Protein AF-A0A371QRY1-F1 (afdb_monomer)

Nearest PDB structures (foldseek):
  1d5r-assembly1_A  TM=4.786E-01  e=3.387E-01  Homo sapiens
  2q3x-assembly1_A  TM=4.121E-01  e=1.223E+00  Rattus norvegicus
  7lsa-assembly1_A  TM=3.486E-01  e=7.556E-01  Ruminococcus bromii
  8pb1-assembly1_D  TM=5.939E-01  e=7.541E+00  Mus musculus

Sequence (176 aa):
MKKRTVNNQSQSIWKQLAAGFLVLGLLSGITVLLSSADMPLPERESELIISFKLEGAPIYAKEQDEGGRLDHMQRRGEQQVESRSDVVVRVSDTGTVLFEDRYRPSGIFRRGYSNGIINIPLDPGSHTLEVQFGNHIDGEVEWNHSQKRQVEIEKGDRIVLKFNDQQGYRWYGNEE

Radius of gyration: 35.82 Å; Cα contacts (8 Å, |Δi|>4): 304; chains: 1; bounding box: 88×92×84 Å

Foldseek 3Di:
DDDDDDDPPPPPPVVVVVVVVVVVVVVVVVVVVVVPPPDPDPFAFEKEKEKEKEQAAFDFDDPDPPVPDDPVRPPPDDGDRQAHFWKWKWKDWPPHTQDIDTFQADDDSHRHIGIDIDIGGDHAAKTWMKIWIFGCDPNDTDTPDIDIDIDGIDGNWYKYWYAYPVPGTDIDTPDD

Structure (mmCIF, N/CA/C/O backbone):
data_AF-A0A371QRY1-F1
#
_entry.id   AF-A0A371QRY1-F1
#
loop_
_atom_site.group_PDB
_atom_site.id
_atom_site.type_symbol
_atom_site.label_atom_id
_atom_site.label_alt_id
_atom_site.label_comp_id
_atom_site.label_asym_id
_atom_site.label_entity_id
_atom_site.label_seq_id
_atom_site.pdbx_PDB_ins_code
_atom_site.Cartn_x
_atom_site.Cartn_y
_atom_site.Cartn_z
_atom_site.occupancy
_atom_site.B_iso_or_equiv
_atom_site.auth_seq_id
_atom_site.auth_comp_id
_atom_site.auth_asym_id
_atom_site.auth_atom_id
_atom_site.pdbx_PDB_model_num
ATOM 1 N N . MET A 1 1 ? -66.400 -79.299 39.619 1.00 44.31 1 MET A N 1
ATOM 2 C CA . MET A 1 1 ? -65.984 -77.905 39.911 1.00 44.31 1 MET A CA 1
ATOM 3 C C . MET A 1 1 ? -64.863 -77.510 38.955 1.00 44.31 1 MET A C 1
ATOM 5 O O . MET A 1 1 ? -63.782 -78.072 39.044 1.00 44.31 1 MET A O 1
ATOM 9 N N . LYS A 1 2 ? -65.128 -76.614 37.995 1.00 44.38 2 LYS A N 1
ATOM 10 C CA . LYS A 1 2 ? -64.146 -76.117 37.010 1.00 44.38 2 LYS A CA 1
ATOM 11 C C . LYS A 1 2 ? -63.672 -74.732 37.462 1.00 44.38 2 LYS A C 1
ATOM 13 O O . LYS A 1 2 ? -64.467 -73.796 37.458 1.00 44.38 2 LYS A O 1
ATOM 18 N N . LYS A 1 3 ? -62.408 -74.604 37.879 1.00 53.03 3 LYS A N 1
ATOM 19 C CA . LYS A 1 3 ? -61.788 -73.304 38.181 1.00 53.03 3 LYS A CA 1
ATOM 20 C C . LYS A 1 3 ? -61.457 -72.604 36.859 1.00 53.03 3 LYS A C 1
ATOM 22 O O . LYS A 1 3 ? -60.736 -73.161 36.037 1.00 53.03 3 LYS A O 1
ATOM 27 N N . ARG A 1 4 ? -62.023 -71.412 36.645 1.00 51.00 4 ARG A N 1
ATOM 28 C CA . ARG A 1 4 ? -61.663 -70.511 35.542 1.00 51.00 4 ARG A CA 1
ATOM 29 C C . ARG A 1 4 ? -60.440 -69.699 35.956 1.00 51.00 4 ARG A C 1
ATOM 31 O O . ARG A 1 4 ? -60.495 -68.968 36.939 1.00 51.00 4 ARG A O 1
ATOM 38 N N . THR A 1 5 ? -59.364 -69.828 35.194 1.00 56.00 5 THR A N 1
ATOM 39 C CA . THR A 1 5 ? -58.162 -69.000 35.304 1.00 56.00 5 THR A CA 1
ATOM 40 C C . THR A 1 5 ? -58.396 -67.724 34.500 1.00 56.00 5 THR A C 1
ATOM 42 O O . THR A 1 5 ? -58.605 -67.788 33.289 1.00 56.00 5 THR A O 1
ATOM 45 N N . VAL A 1 6 ? -58.424 -66.570 35.168 1.00 55.41 6 VAL A N 1
ATOM 46 C CA . VAL A 1 6 ? -58.526 -65.259 34.513 1.00 55.41 6 VAL A CA 1
ATOM 47 C C . VAL A 1 6 ? -57.119 -64.828 34.112 1.00 55.41 6 VAL A C 1
ATOM 49 O O . VAL A 1 6 ? -56.227 -64.725 34.951 1.00 55.41 6 VAL A O 1
ATOM 52 N N . ASN A 1 7 ? -56.924 -64.645 32.809 1.00 51.75 7 ASN A N 1
ATOM 53 C CA . ASN A 1 7 ? -55.645 -64.328 32.192 1.00 51.75 7 ASN A CA 1
ATOM 54 C C . ASN A 1 7 ? -55.323 -62.835 32.395 1.00 51.75 7 ASN A C 1
ATOM 56 O O . ASN A 1 7 ? -56.063 -61.965 31.938 1.00 51.75 7 ASN A O 1
ATOM 60 N N . ASN A 1 8 ? -54.238 -62.541 33.111 1.00 56.97 8 ASN A N 1
ATOM 61 C CA . ASN A 1 8 ? -53.862 -61.201 33.572 1.00 56.97 8 ASN A CA 1
ATOM 62 C C . ASN A 1 8 ? -52.877 -60.529 32.594 1.00 56.97 8 ASN A C 1
ATOM 64 O O . ASN A 1 8 ? -51.748 -60.203 32.950 1.00 56.97 8 ASN A O 1
ATOM 68 N N . GLN A 1 9 ? -53.285 -60.382 31.329 1.00 52.22 9 GLN A N 1
ATOM 69 C CA . GLN A 1 9 ? -52.412 -59.927 30.233 1.00 52.22 9 GLN A CA 1
ATOM 70 C C . GLN A 1 9 ? -52.537 -58.420 29.903 1.00 52.22 9 GLN A C 1
ATOM 72 O O . GLN A 1 9 ? -51.900 -57.932 28.977 1.00 52.22 9 GLN A O 1
ATOM 77 N N . SER A 1 10 ? -53.328 -57.656 30.666 1.00 51.72 10 SER A N 1
ATOM 78 C CA . SER A 1 10 ? -53.661 -56.249 30.357 1.00 51.72 10 SER A CA 1
ATOM 79 C C . SER A 1 10 ? -52.750 -55.199 31.021 1.00 51.72 10 SER A C 1
ATOM 81 O O . SER A 1 10 ? -52.911 -54.004 30.777 1.00 51.72 10 SER A O 1
ATOM 83 N N . GLN A 1 11 ? -51.812 -55.605 31.881 1.00 52.72 11 GLN A N 1
ATOM 84 C CA . GLN A 1 11 ? -51.045 -54.681 32.737 1.00 52.72 11 GLN A CA 1
ATOM 85 C C . GLN A 1 11 ? -49.692 -54.234 32.143 1.00 52.72 11 GLN A C 1
ATOM 87 O O . GLN A 1 11 ? -49.084 -53.303 32.670 1.00 52.72 11 GLN A O 1
ATOM 92 N N . SER A 1 12 ? -49.196 -54.848 31.057 1.00 52.22 12 SER A N 1
ATOM 93 C CA . SER A 1 12 ? -47.849 -54.538 30.535 1.00 52.22 12 SER A CA 1
ATOM 94 C C . SER A 1 12 ? -47.802 -53.411 29.497 1.00 52.22 12 SER A C 1
ATOM 96 O O . SER A 1 12 ? -46.747 -52.811 29.316 1.00 52.22 12 SER A O 1
ATOM 98 N N . ILE A 1 13 ? -48.922 -53.081 28.843 1.00 51.12 13 ILE A N 1
ATOM 99 C CA . ILE A 1 13 ? -48.945 -52.105 27.736 1.00 51.12 13 ILE A CA 1
ATOM 100 C C . ILE A 1 13 ? -48.902 -50.656 28.261 1.00 51.12 13 ILE A C 1
ATOM 102 O O . ILE A 1 13 ? -48.250 -49.794 27.679 1.00 51.12 13 ILE A O 1
ATOM 106 N N . TRP A 1 14 ? -49.500 -50.388 29.425 1.00 47.34 14 TRP A N 1
ATOM 107 C CA . TRP A 1 14 ? -49.558 -49.035 29.996 1.00 47.34 14 TRP A CA 1
ATOM 108 C C . TRP A 1 14 ? -48.227 -48.548 30.589 1.00 47.34 14 TRP A C 1
ATOM 110 O O . TRP A 1 14 ? -47.951 -47.350 30.575 1.00 47.34 14 TRP A O 1
ATOM 120 N N . LYS A 1 15 ? -47.361 -49.456 31.059 1.00 48.78 15 LYS A N 1
ATOM 121 C CA . LYS A 1 15 ? -46.045 -49.085 31.612 1.00 48.78 15 LYS A CA 1
ATOM 122 C C . LYS A 1 15 ? -45.027 -48.690 30.535 1.00 48.78 15 LYS A C 1
ATOM 124 O O . LYS A 1 15 ? -44.111 -47.934 30.835 1.00 48.78 15 LYS A O 1
ATOM 129 N N . GLN A 1 16 ? -45.194 -49.153 29.294 1.00 51.38 16 GLN A N 1
ATOM 130 C CA . GLN A 1 16 ? -44.286 -48.809 28.191 1.00 51.38 16 GLN A CA 1
ATOM 131 C C . GLN A 1 16 ? -44.584 -47.426 27.583 1.00 51.38 16 GLN A C 1
ATOM 133 O O . GL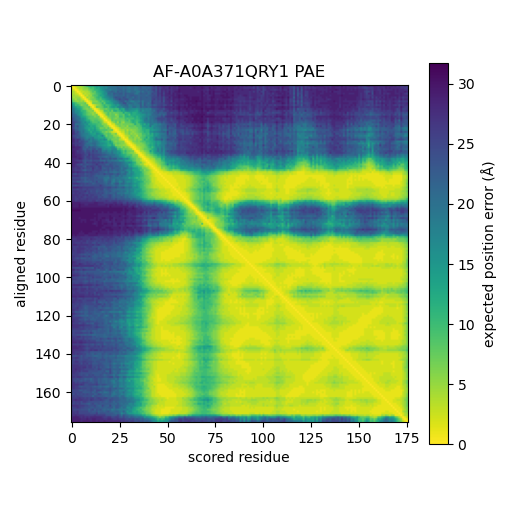N A 1 16 ? -43.663 -46.750 27.137 1.00 51.38 16 GLN A O 1
ATOM 138 N N . LEU A 1 17 ? -45.836 -46.954 27.636 1.00 50.03 17 LEU A N 1
ATOM 139 C CA . LEU A 1 17 ? -46.221 -45.642 27.094 1.00 50.03 17 LEU A CA 1
ATOM 140 C C . LEU A 1 17 ? -45.782 -44.455 27.973 1.00 50.03 17 LEU A C 1
ATOM 142 O O . LEU A 1 17 ? -45.468 -43.390 27.446 1.00 50.03 17 LEU A O 1
ATOM 146 N N . ALA A 1 18 ? -45.689 -44.630 29.296 1.00 50.47 18 ALA A N 1
ATOM 147 C CA . ALA A 1 18 ? -45.274 -43.557 30.209 1.00 50.47 18 ALA A CA 1
ATOM 148 C C . ALA A 1 18 ? -43.770 -43.218 30.122 1.00 50.47 18 ALA A C 1
ATOM 150 O O . ALA A 1 18 ? -43.380 -42.075 30.346 1.00 50.47 18 ALA A O 1
ATOM 151 N N . ALA A 1 19 ? -42.920 -44.185 29.758 1.00 49.53 19 ALA A N 1
ATOM 152 C CA . ALA A 1 19 ? -41.475 -43.976 29.644 1.00 49.53 19 ALA A CA 1
ATOM 153 C C . ALA A 1 19 ? -41.076 -43.182 28.381 1.00 49.53 19 ALA A C 1
ATOM 155 O O . ALA A 1 19 ? -40.099 -42.436 28.408 1.00 49.53 19 ALA A O 1
ATOM 156 N N . GLY A 1 20 ? -41.847 -43.289 27.291 1.00 47.84 20 GLY A N 1
ATOM 157 C CA . GLY A 1 20 ? -41.558 -42.594 26.028 1.00 47.84 20 GLY A CA 1
ATOM 158 C C . GLY A 1 20 ? -41.757 -41.074 26.088 1.00 47.84 20 GLY A C 1
ATOM 159 O O . GLY A 1 20 ? -40.996 -40.328 25.477 1.00 47.84 20 GLY A O 1
ATOM 160 N N . PHE A 1 21 ? -42.727 -40.596 26.874 1.00 50.75 21 PHE A N 1
ATOM 161 C CA . PHE A 1 21 ? -43.014 -39.160 27.000 1.00 50.75 21 PHE A CA 1
ATOM 162 C C . PHE A 1 21 ? -41.966 -38.392 27.821 1.00 50.75 21 PHE A C 1
ATOM 164 O O . PHE A 1 21 ? -41.748 -37.205 27.585 1.00 50.75 21 PHE A O 1
ATOM 171 N N . LEU A 1 22 ? -41.277 -39.061 28.749 1.00 49.78 22 LEU A N 1
ATOM 172 C CA . LEU A 1 22 ? -40.293 -38.422 29.628 1.00 49.78 22 LEU A CA 1
ATOM 173 C C . LEU A 1 22 ? -38.963 -38.150 28.896 1.00 49.78 22 LEU A C 1
ATOM 175 O O . LEU A 1 22 ? -38.335 -37.116 29.114 1.00 49.78 22 LEU A O 1
ATOM 179 N N . VAL A 1 23 ? -38.577 -39.021 27.955 1.00 52.94 23 VAL A N 1
ATOM 180 C CA . VAL A 1 23 ? -37.370 -38.844 27.121 1.00 52.94 23 VAL A CA 1
ATOM 181 C C . VAL A 1 23 ? -37.569 -37.761 26.051 1.00 52.94 23 VAL A C 1
ATOM 183 O O . VAL A 1 23 ? -36.665 -36.960 25.813 1.00 52.94 23 VAL A O 1
ATOM 186 N N . LEU A 1 24 ? -38.762 -37.676 25.449 1.00 51.69 24 LEU A N 1
ATOM 187 C CA . LEU A 1 24 ? -39.096 -36.636 24.465 1.00 51.69 24 LEU A CA 1
ATOM 188 C C . LEU A 1 24 ? -39.168 -35.232 25.090 1.00 51.69 24 LEU A C 1
ATOM 190 O O . LEU A 1 24 ? -38.664 -34.285 24.492 1.00 51.69 24 LEU A O 1
ATOM 194 N N . GLY A 1 25 ? -39.699 -35.101 26.313 1.00 52.81 25 GLY A N 1
ATOM 195 C CA . GLY A 1 25 ? -39.718 -33.825 27.042 1.00 52.81 25 GLY A CA 1
ATOM 196 C C . GLY A 1 25 ? -38.320 -33.306 27.414 1.00 52.81 25 GLY A C 1
ATOM 197 O O . GLY A 1 25 ? -38.048 -32.110 27.281 1.00 52.81 25 GLY A O 1
ATOM 198 N N . LEU A 1 26 ? -37.403 -34.200 27.811 1.00 53.19 26 LEU A N 1
ATOM 199 C CA . LEU A 1 26 ? -36.010 -33.850 28.132 1.00 53.19 26 LEU A CA 1
ATOM 200 C C . LEU A 1 26 ? -35.217 -33.381 26.901 1.00 53.19 26 LEU A C 1
ATOM 202 O O . LEU A 1 26 ? -34.449 -32.427 27.005 1.00 53.19 26 LEU A O 1
ATOM 206 N N . LEU A 1 27 ? -35.441 -33.982 25.728 1.00 52.09 27 LEU A N 1
ATOM 207 C CA . LEU A 1 27 ? -34.785 -33.561 24.481 1.00 52.09 27 LEU A CA 1
ATOM 208 C C . LEU A 1 27 ? -35.311 -32.215 23.951 1.00 52.09 27 LEU A C 1
ATOM 210 O O . LEU A 1 27 ? -34.519 -31.416 23.448 1.00 52.09 27 LEU A O 1
ATOM 214 N N . SER A 1 28 ? -36.607 -31.917 24.115 1.00 52.78 28 SER A N 1
ATOM 215 C CA . SER A 1 28 ? -37.165 -30.598 23.765 1.00 52.78 28 SER A CA 1
ATOM 216 C C . SER A 1 28 ? -36.743 -29.477 24.724 1.00 52.78 28 SER A C 1
ATOM 218 O O . SER A 1 28 ? -36.631 -28.326 24.313 1.00 52.78 28 SER A O 1
ATOM 220 N N . GLY A 1 29 ? -36.472 -29.789 25.998 1.00 52.66 29 GLY A N 1
ATOM 221 C CA . GLY A 1 29 ? -36.010 -28.793 26.974 1.00 52.66 29 GLY A CA 1
ATOM 222 C C . GLY A 1 29 ? -34.587 -28.286 26.705 1.00 52.66 29 GLY A C 1
ATOM 223 O O . GLY A 1 29 ? -34.301 -27.108 26.908 1.00 52.66 29 GLY A O 1
ATOM 224 N N . ILE A 1 30 ? -33.703 -29.149 26.190 1.00 54.03 30 ILE A N 1
ATOM 225 C CA . ILE A 1 30 ? -32.305 -28.794 25.883 1.00 54.03 30 ILE A CA 1
ATOM 226 C C . ILE A 1 30 ? -32.213 -27.867 24.659 1.00 54.03 30 ILE A C 1
ATOM 228 O O . ILE A 1 30 ? -31.341 -27.002 24.607 1.00 54.03 30 ILE A O 1
ATOM 232 N N . THR A 1 31 ? -33.128 -27.988 23.693 1.00 54.09 31 THR A N 1
ATOM 233 C CA . THR A 1 31 ? -33.124 -27.142 22.485 1.00 54.09 31 THR A CA 1
ATOM 234 C C . THR A 1 31 ? -33.511 -25.693 22.785 1.00 54.09 31 THR A C 1
ATOM 236 O O . THR A 1 31 ? -32.947 -24.779 22.191 1.00 54.09 31 THR A O 1
ATOM 239 N N . VAL A 1 32 ? -34.420 -25.464 23.738 1.00 54.44 32 VAL A N 1
ATOM 240 C CA . VAL A 1 32 ? -34.856 -24.104 24.099 1.00 54.44 32 VAL A CA 1
ATOM 241 C C . VAL A 1 32 ? -33.795 -23.371 24.931 1.00 54.44 32 VAL A C 1
ATOM 243 O O . VAL A 1 32 ? -33.603 -22.176 24.739 1.00 54.44 32 VAL A O 1
ATOM 246 N N . LEU A 1 33 ? -33.036 -24.075 25.782 1.00 52.59 33 LEU A N 1
ATOM 247 C CA . LEU A 1 33 ? -31.972 -23.468 26.600 1.00 52.59 33 LEU A CA 1
ATOM 248 C C . LEU A 1 33 ? -30.736 -23.020 25.797 1.00 52.59 33 LEU A C 1
ATOM 250 O O . LEU A 1 33 ? -30.021 -22.128 26.243 1.00 52.59 33 LEU A O 1
ATOM 254 N N . LEU A 1 34 ? -30.491 -23.594 24.615 1.00 52.81 34 LEU A N 1
ATOM 255 C CA . LEU A 1 34 ? -29.391 -23.184 23.727 1.00 52.81 34 LEU A CA 1
ATOM 256 C C . LEU A 1 34 ? -29.777 -22.054 22.757 1.00 52.81 34 LEU A C 1
ATOM 258 O O . LEU A 1 34 ? -28.895 -21.440 22.165 1.00 52.81 34 LEU A O 1
ATOM 262 N N . SER A 1 35 ? -31.071 -21.760 22.590 1.00 54.66 35 SER A N 1
ATOM 263 C CA . SER A 1 35 ? -31.548 -20.765 21.616 1.00 54.66 35 SER A CA 1
ATOM 264 C C . SER A 1 35 ? -31.419 -19.314 22.093 1.00 54.66 35 SER A C 1
ATOM 266 O O . SER A 1 35 ? -31.568 -18.404 21.282 1.00 54.66 35 SER A O 1
ATOM 268 N N . SER A 1 36 ? -31.184 -19.090 23.385 1.00 57.75 36 SER A N 1
ATOM 269 C CA . SER A 1 36 ? -31.132 -17.760 24.008 1.00 57.75 36 SER A CA 1
ATOM 270 C C . SER A 1 36 ? -29.760 -17.422 24.590 1.00 57.75 36 SER A C 1
ATOM 272 O O . SER A 1 36 ? -29.642 -16.517 25.411 1.00 57.75 36 SER A O 1
ATOM 274 N N . ALA A 1 37 ? -28.716 -18.154 24.196 1.00 64.25 37 ALA A N 1
ATOM 275 C CA . ALA A 1 37 ? -27.358 -17.707 24.448 1.00 64.25 37 ALA A CA 1
ATOM 276 C C . ALA A 1 37 ? -27.070 -16.540 23.495 1.00 64.25 37 ALA A C 1
ATOM 278 O O . ALA A 1 37 ? -26.792 -16.762 22.316 1.00 64.25 37 ALA A O 1
ATOM 279 N N . ASP A 1 38 ? -27.165 -15.311 24.007 1.00 68.56 38 ASP A N 1
ATOM 280 C CA . ASP A 1 38 ? -26.567 -14.133 23.380 1.00 68.56 38 ASP A CA 1
ATOM 281 C C . ASP A 1 38 ? -25.070 -14.415 23.232 1.00 68.56 38 ASP A C 1
ATOM 283 O O . ASP A 1 38 ? -24.281 -14.221 24.157 1.00 68.56 38 ASP A O 1
ATOM 287 N N . MET A 1 39 ? -24.671 -14.972 22.088 1.00 70.88 39 MET A N 1
ATOM 288 C CA . MET A 1 39 ? -23.261 -15.095 21.763 1.00 70.88 39 MET A CA 1
ATOM 289 C C . MET A 1 39 ? -22.752 -13.672 21.553 1.00 70.88 39 MET A C 1
ATOM 291 O O . MET A 1 39 ? -23.237 -13.005 20.632 1.00 70.88 39 MET A O 1
ATOM 295 N N . PRO A 1 40 ? -21.812 -13.179 22.382 1.00 71.44 40 PRO A N 1
ATOM 296 C CA . PRO A 1 40 ? -21.212 -11.887 22.122 1.00 71.44 40 PRO A CA 1
ATOM 297 C C . PRO A 1 40 ? -20.603 -11.950 20.724 1.00 71.44 40 PRO A C 1
ATOM 299 O O . PRO A 1 40 ? -19.844 -12.871 20.406 1.00 71.44 40 PRO A O 1
ATOM 302 N N . LEU A 1 41 ? -20.998 -11.010 19.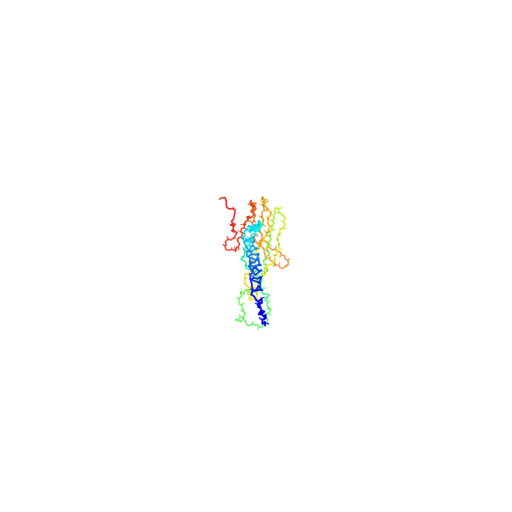864 1.00 74.56 41 LEU A N 1
ATOM 303 C CA . LEU A 1 41 ? -20.361 -10.861 18.564 1.00 74.56 41 LEU A CA 1
ATOM 304 C C . LEU A 1 41 ? -18.858 -10.687 18.814 1.00 74.56 41 LEU A C 1
ATOM 306 O O . LEU A 1 41 ? -18.498 -9.936 19.726 1.00 74.56 41 LEU A O 1
ATOM 310 N N . PRO A 1 42 ? -17.987 -11.376 18.055 1.00 77.06 42 PRO A N 1
ATOM 311 C CA . PRO A 1 42 ? -16.556 -11.173 18.195 1.00 77.06 42 PRO A CA 1
ATOM 312 C C . PRO A 1 42 ? -16.276 -9.682 18.019 1.00 77.06 42 PRO A C 1
ATOM 314 O O . PRO A 1 42 ? -16.746 -9.070 17.053 1.00 77.06 42 PRO A O 1
ATOM 317 N N . GLU A 1 43 ? -15.578 -9.095 18.990 1.00 81.31 43 GLU A N 1
ATOM 318 C CA . GLU A 1 43 ? -15.183 -7.697 18.907 1.00 81.31 43 GLU A CA 1
ATOM 319 C C . GLU A 1 43 ? -14.380 -7.506 17.620 1.00 81.31 43 GLU A C 1
ATOM 321 O O . GLU A 1 43 ? -13.474 -8.282 17.316 1.00 81.31 43 GLU A O 1
ATOM 326 N N . ARG A 1 44 ? -14.764 -6.506 16.823 1.00 83.38 44 ARG A N 1
ATOM 327 C CA . ARG A 1 44 ? -14.011 -6.166 15.620 1.00 83.38 44 ARG A CA 1
ATOM 328 C C . ARG A 1 44 ? -12.732 -5.464 16.044 1.00 83.38 44 ARG A C 1
ATOM 330 O O . ARG A 1 44 ? -12.786 -4.515 16.821 1.00 83.38 44 ARG A O 1
ATOM 337 N N . GLU A 1 45 ? -11.609 -5.941 15.529 1.00 92.12 45 GLU A N 1
ATOM 338 C CA . GLU A 1 45 ? -10.330 -5.249 15.649 1.00 92.12 45 GLU A CA 1
ATOM 339 C C . GLU A 1 45 ? -10.376 -3.965 14.818 1.00 92.12 45 GLU A C 1
ATOM 341 O O . GLU A 1 45 ? -11.003 -3.936 13.753 1.00 92.12 45 GLU A O 1
ATOM 346 N N . SER A 1 46 ? -9.744 -2.903 15.318 1.00 95.38 46 SER A N 1
ATOM 347 C CA . SER A 1 46 ? -9.569 -1.690 14.528 1.00 95.38 46 SER A CA 1
ATOM 348 C C . SER A 1 46 ? -8.516 -1.937 13.448 1.00 95.38 46 SER A C 1
ATOM 350 O O . SER A 1 46 ? -7.507 -2.602 13.689 1.00 95.38 46 SER A O 1
ATOM 352 N N . GLU A 1 47 ? -8.749 -1.452 12.230 1.00 96.81 47 GLU A N 1
ATOM 353 C CA . GLU A 1 47 ? -7.860 -1.747 11.102 1.00 96.81 47 GLU A CA 1
ATOM 354 C C . GLU A 1 47 ? -7.776 -0.614 10.072 1.00 96.81 47 GLU A C 1
ATOM 356 O O . GLU A 1 47 ? -8.748 0.090 9.774 1.00 96.81 47 GLU A O 1
ATOM 361 N N . LEU A 1 48 ? -6.595 -0.495 9.464 1.00 97.88 48 LEU A N 1
ATOM 362 C CA . LEU A 1 48 ? -6.372 0.238 8.226 1.00 97.88 48 LEU A CA 1
ATOM 363 C C . LEU A 1 48 ? -6.476 -0.723 7.044 1.00 97.88 48 LEU A C 1
ATOM 365 O O . LEU A 1 48 ? -5.691 -1.662 6.911 1.00 97.88 48 LEU A O 1
ATOM 369 N N . ILE A 1 49 ? -7.403 -0.437 6.137 1.00 98.25 49 ILE A N 1
ATOM 370 C CA . ILE A 1 49 ? -7.542 -1.140 4.866 1.00 98.25 49 ILE A CA 1
ATOM 371 C C . ILE A 1 49 ? -6.980 -0.275 3.750 1.00 98.25 49 ILE A C 1
ATOM 373 O O . ILE A 1 49 ? -7.467 0.824 3.503 1.00 98.25 49 ILE A O 1
ATOM 377 N N . ILE A 1 50 ? -6.008 -0.788 3.010 1.00 98.50 50 ILE A N 1
ATOM 378 C CA . ILE A 1 50 ? -5.440 -0.109 1.847 1.00 98.50 50 ILE A CA 1
ATOM 379 C C . ILE A 1 50 ? -5.854 -0.854 0.590 1.00 98.50 50 ILE A C 1
ATOM 381 O O . ILE A 1 50 ? -5.558 -2.032 0.438 1.00 98.50 50 ILE A O 1
ATOM 385 N N . SER A 1 51 ? -6.503 -0.162 -0.341 1.00 98.50 51 SER A N 1
ATOM 386 C CA . SER A 1 51 ? -6.796 -0.666 -1.679 1.00 98.50 51 SER A CA 1
ATOM 387 C C . SER A 1 51 ? -6.062 0.173 -2.712 1.00 98.50 51 SER A C 1
ATOM 389 O O . SER A 1 51 ? -6.245 1.389 -2.763 1.00 98.50 51 SER A O 1
ATOM 391 N N . PHE A 1 52 ? -5.265 -0.460 -3.569 1.00 98.50 52 PHE A N 1
ATOM 392 C CA . PHE A 1 52 ? -4.530 0.262 -4.604 1.00 98.50 52 PHE A CA 1
ATOM 393 C C . PHE A 1 52 ? -4.611 -0.402 -5.979 1.00 98.50 52 PHE A C 1
ATOM 395 O O . PHE A 1 52 ? -4.881 -1.600 -6.109 1.00 98.50 52 PHE A O 1
ATOM 402 N N . LYS A 1 53 ? -4.362 0.408 -7.012 1.00 97.81 53 LYS A N 1
ATOM 403 C CA . LYS A 1 53 ? -4.203 -0.022 -8.405 1.00 97.81 53 LYS A CA 1
ATOM 404 C C . LYS A 1 53 ? -3.158 0.860 -9.092 1.00 97.81 53 LYS A C 1
ATOM 406 O O . LYS A 1 53 ? -3.423 2.043 -9.296 1.00 97.81 53 LYS A O 1
ATOM 411 N N . LEU A 1 54 ? -2.017 0.275 -9.454 1.00 97.81 54 LEU A N 1
ATOM 412 C CA . LEU A 1 54 ? -0.853 0.959 -10.034 1.00 97.81 54 LEU A CA 1
ATOM 413 C C . LEU A 1 54 ? -0.214 0.117 -11.130 1.00 97.81 54 LEU A C 1
ATOM 415 O O . LEU A 1 54 ? -0.237 -1.102 -11.046 1.00 97.81 54 LEU A O 1
ATOM 419 N N . GLU A 1 55 ? 0.327 0.735 -12.175 1.00 95.00 55 GLU A N 1
ATOM 420 C CA . GLU A 1 55 ? 0.881 -0.023 -13.310 1.00 95.00 55 GLU A CA 1
ATOM 421 C C . GLU A 1 55 ? 2.281 -0.583 -13.036 1.00 95.00 55 GLU A C 1
ATOM 423 O O . GLU A 1 55 ? 2.636 -1.624 -13.579 1.00 95.00 55 GLU A O 1
ATOM 428 N N . GLY A 1 56 ? 3.071 0.079 -12.193 1.00 95.50 56 GLY A N 1
ATOM 429 C CA . GLY A 1 56 ? 4.512 -0.148 -12.137 1.00 95.50 56 GLY A CA 1
ATOM 430 C C . GLY A 1 56 ? 5.250 0.616 -13.246 1.00 95.50 56 GLY A C 1
ATOM 431 O O . GLY A 1 56 ? 4.668 0.955 -14.288 1.00 95.50 56 GLY A O 1
ATOM 432 N N . ALA A 1 57 ? 6.538 0.885 -13.045 1.00 96.44 57 ALA A N 1
ATOM 433 C CA . ALA A 1 57 ? 7.385 1.542 -14.035 1.00 96.44 57 ALA A CA 1
ATOM 434 C C . ALA A 1 57 ? 7.591 0.649 -15.275 1.00 96.44 57 ALA A C 1
ATOM 436 O O . ALA A 1 57 ? 7.699 -0.575 -15.143 1.00 96.44 57 ALA A O 1
ATOM 437 N N . PRO A 1 58 ? 7.641 1.224 -16.490 1.00 94.88 58 PRO A N 1
ATOM 438 C CA . PRO A 1 58 ? 7.893 0.453 -17.700 1.00 94.88 58 PRO A CA 1
ATOM 439 C C . PRO A 1 58 ? 9.332 -0.080 -17.725 1.00 94.88 58 PRO A C 1
ATOM 441 O O . PRO A 1 58 ? 10.285 0.668 -17.524 1.00 94.88 58 PRO A O 1
ATOM 444 N N . ILE A 1 59 ? 9.480 -1.369 -18.029 1.00 93.25 59 ILE A N 1
ATOM 445 C CA . ILE A 1 59 ? 10.763 -2.020 -18.307 1.00 93.25 59 ILE A CA 1
ATOM 446 C C . ILE A 1 59 ? 10.816 -2.270 -19.812 1.00 93.25 59 ILE A C 1
ATOM 448 O O . ILE A 1 59 ? 9.999 -3.015 -20.365 1.00 93.25 59 ILE A O 1
ATOM 452 N N . TYR A 1 60 ? 11.754 -1.612 -20.482 1.00 91.06 60 TYR A N 1
ATOM 453 C CA . TYR A 1 60 ? 11.922 -1.707 -21.928 1.00 91.06 60 TYR A CA 1
ATOM 454 C C . TYR A 1 60 ? 12.850 -2.864 -22.289 1.00 91.06 60 TYR A C 1
ATOM 456 O O . TYR A 1 60 ? 13.870 -3.079 -21.630 1.00 91.06 60 TYR A O 1
ATOM 464 N N . ALA A 1 61 ? 12.507 -3.582 -23.360 1.00 83.69 61 ALA A N 1
ATOM 465 C CA . ALA A 1 61 ? 13.405 -4.583 -23.917 1.00 83.69 61 ALA A CA 1
ATOM 466 C C . ALA A 1 61 ? 14.696 -3.901 -24.374 1.00 83.69 61 ALA A C 1
ATOM 468 O O . ALA A 1 61 ? 14.656 -2.856 -25.030 1.00 83.69 61 ALA A O 1
ATOM 469 N N . LYS A 1 62 ? 15.845 -4.509 -24.064 1.00 77.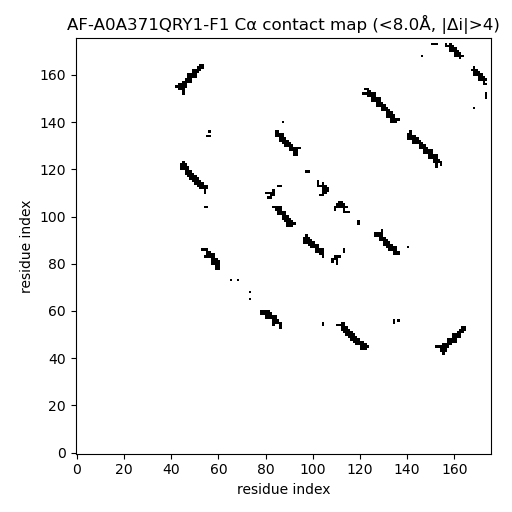56 62 LYS A N 1
ATOM 470 C CA . LYS A 1 62 ? 17.103 -4.110 -24.702 1.00 77.56 62 LYS A CA 1
ATOM 471 C C . LYS A 1 62 ? 16.931 -4.292 -26.206 1.00 77.56 62 LYS A C 1
ATOM 473 O O . LYS A 1 62 ? 16.503 -5.366 -26.632 1.00 77.56 62 LYS A O 1
ATOM 478 N N . GLU A 1 63 ? 17.255 -3.262 -26.987 1.00 68.56 63 GLU A N 1
ATOM 479 C CA . GLU A 1 63 ? 17.347 -3.395 -28.439 1.00 68.56 63 GLU A CA 1
ATOM 480 C C . GLU A 1 63 ? 18.274 -4.576 -28.731 1.00 68.56 63 GLU A C 1
ATOM 482 O O . GLU A 1 63 ? 19.461 -4.559 -28.401 1.00 68.56 63 GLU A O 1
ATOM 487 N N . GLN A 1 64 ? 17.707 -5.655 -29.270 1.00 63.94 64 GLN A N 1
ATOM 488 C CA . GLN A 1 64 ? 18.531 -6.679 -29.883 1.00 63.94 64 GLN A CA 1
ATOM 489 C C . GLN A 1 64 ? 19.170 -6.014 -31.092 1.00 63.94 64 GLN A C 1
ATOM 491 O O . GLN A 1 64 ? 18.468 -5.409 -31.892 1.00 63.94 64 GLN A O 1
ATOM 496 N N . ASP A 1 65 ? 20.491 -6.082 -31.186 1.00 60.00 65 ASP A N 1
ATOM 497 C CA . ASP A 1 65 ? 21.242 -5.524 -32.302 1.00 60.00 65 ASP A CA 1
ATOM 498 C C . ASP A 1 65 ? 20.797 -6.240 -33.592 1.00 60.00 65 ASP A C 1
ATOM 500 O O . ASP A 1 65 ? 21.186 -7.377 -33.871 1.00 60.00 65 ASP A O 1
ATOM 504 N N . GLU A 1 66 ? 19.879 -5.624 -34.344 1.00 58.28 66 GLU A N 1
ATOM 505 C CA . GLU A 1 66 ? 19.284 -6.177 -35.566 1.00 58.28 66 GLU A CA 1
ATOM 506 C C . GLU A 1 66 ? 20.228 -5.984 -36.762 1.00 58.28 66 GLU A C 1
ATOM 508 O O . GLU A 1 66 ? 19.826 -5.511 -37.832 1.00 58.28 66 GLU A O 1
ATOM 513 N N . GLY A 1 67 ? 21.500 -6.354 -36.583 1.00 56.59 67 GLY A N 1
ATOM 514 C CA . GLY A 1 67 ? 22.519 -6.357 -37.626 1.00 56.59 67 GLY A CA 1
ATOM 515 C C . GLY A 1 67 ? 22.066 -7.212 -38.811 1.00 56.59 67 GLY A C 1
ATOM 516 O O . GLY A 1 67 ? 22.195 -8.433 -38.797 1.00 56.59 67 GLY A O 1
ATOM 517 N N . GLY A 1 68 ? 21.497 -6.567 -39.832 1.00 67.62 68 GLY A N 1
ATOM 518 C CA . GLY A 1 68 ? 21.010 -7.216 -41.054 1.00 67.62 68 GLY A CA 1
ATOM 519 C C . GLY A 1 68 ? 19.600 -6.827 -41.505 1.00 67.62 68 GLY A C 1
ATOM 520 O O . GLY A 1 68 ? 19.202 -7.224 -42.601 1.00 67.62 68 GLY A O 1
ATOM 521 N N . ARG A 1 69 ? 18.833 -6.048 -40.729 1.00 69.62 69 ARG A N 1
ATOM 522 C CA . ARG A 1 69 ? 17.526 -5.546 -41.191 1.00 69.62 69 ARG A CA 1
ATOM 523 C C . ARG A 1 69 ? 17.660 -4.252 -41.991 1.00 69.62 69 ARG A C 1
ATOM 525 O O . ARG A 1 69 ? 18.375 -3.331 -41.605 1.00 69.62 69 ARG A O 1
ATOM 532 N N . LEU A 1 70 ? 16.944 -4.199 -43.114 1.00 71.94 70 LEU A N 1
ATOM 533 C CA . LEU A 1 70 ? 16.858 -3.029 -43.993 1.00 71.94 70 LEU A CA 1
ATOM 534 C C . LEU A 1 70 ? 16.183 -1.857 -43.258 1.00 71.94 70 LEU A C 1
ATOM 536 O O . LEU A 1 70 ? 15.315 -2.088 -42.424 1.00 71.94 70 LEU A O 1
ATOM 540 N N . ASP A 1 71 ? 16.517 -0.609 -43.604 1.00 70.44 71 ASP A N 1
ATOM 541 C CA . ASP A 1 71 ? 16.026 0.613 -42.923 1.00 70.44 71 ASP A CA 1
ATOM 542 C C . ASP A 1 71 ? 14.485 0.708 -42.829 1.00 70.44 71 ASP A C 1
ATOM 544 O O . ASP A 1 71 ? 13.936 1.237 -41.870 1.00 70.44 71 ASP A O 1
ATOM 548 N N . HIS A 1 72 ? 13.755 0.126 -43.788 1.00 73.81 72 HIS A N 1
ATOM 549 C CA . HIS A 1 72 ? 12.284 0.076 -43.772 1.00 73.81 72 HIS A CA 1
ATOM 550 C C . HIS A 1 72 ? 11.699 -1.065 -42.918 1.00 73.81 72 HIS A C 1
ATOM 552 O O . HIS A 1 72 ? 10.490 -1.118 -42.703 1.00 73.81 72 HIS A O 1
ATOM 558 N N . MET A 1 73 ? 12.538 -2.001 -42.470 1.00 66.50 73 MET A N 1
ATOM 559 C CA . MET A 1 73 ? 12.193 -3.086 -41.545 1.00 66.50 73 MET A CA 1
ATOM 560 C C . MET A 1 73 ? 12.619 -2.776 -40.107 1.00 66.50 73 MET A C 1
ATOM 562 O O . MET A 1 73 ? 12.203 -3.480 -39.186 1.00 66.50 73 MET A O 1
ATOM 566 N N . GLN A 1 74 ? 13.441 -1.745 -39.908 1.00 67.38 74 GLN A N 1
ATOM 567 C CA . GLN A 1 74 ? 13.800 -1.258 -38.586 1.00 67.38 74 GLN A CA 1
ATOM 568 C C . GLN A 1 74 ? 12.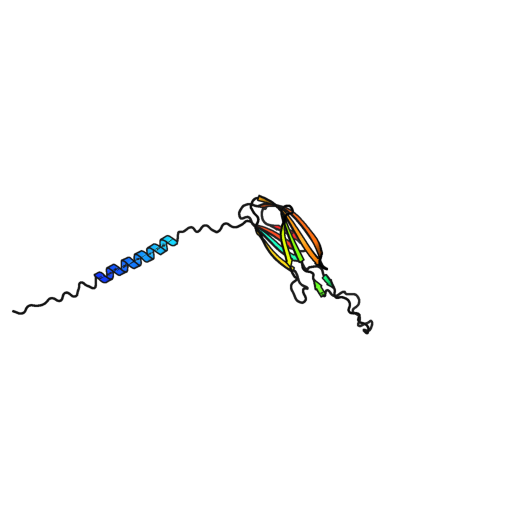578 -0.556 -37.990 1.00 67.38 74 GLN A C 1
ATOM 570 O O . GLN A 1 74 ? 12.036 0.393 -38.563 1.00 67.38 74 GLN A O 1
ATOM 575 N N . ARG A 1 75 ? 12.101 -1.049 -36.842 1.00 65.88 75 ARG A N 1
ATOM 576 C CA . ARG A 1 75 ? 11.043 -0.379 -36.078 1.00 65.88 75 ARG A CA 1
ATOM 577 C C . ARG A 1 75 ? 11.593 0.966 -35.612 1.00 65.88 75 ARG A C 1
ATOM 579 O O . ARG A 1 75 ? 12.354 1.029 -34.656 1.00 65.88 75 ARG A O 1
ATOM 586 N N . ARG A 1 76 ? 11.245 2.044 -36.315 1.00 62.75 76 ARG A N 1
ATOM 587 C CA . ARG A 1 76 ? 11.696 3.390 -35.957 1.00 62.75 76 ARG A CA 1
ATOM 588 C C . ARG A 1 76 ? 11.105 3.805 -34.607 1.00 62.75 76 ARG A C 1
ATOM 590 O O . ARG A 1 76 ? 9.928 4.130 -34.525 1.00 62.75 76 ARG A O 1
ATOM 597 N N . GLY A 1 77 ? 11.952 3.841 -33.582 1.00 62.34 77 GLY A N 1
ATOM 598 C CA . GLY A 1 77 ? 11.867 4.788 -32.465 1.00 62.34 77 GLY A CA 1
ATOM 599 C C . GLY A 1 77 ? 10.873 4.507 -31.337 1.00 62.34 77 GLY A C 1
ATOM 600 O O . GLY A 1 77 ? 10.926 5.212 -30.334 1.00 62.34 77 GLY A O 1
ATOM 601 N N . GLU A 1 78 ? 9.999 3.505 -31.435 1.00 67.25 78 GLU A N 1
ATOM 602 C CA . GLU A 1 78 ? 9.112 3.148 -30.321 1.00 67.25 78 GLU A CA 1
ATOM 603 C C . GLU A 1 78 ? 9.729 2.033 -29.474 1.00 67.25 78 GLU A C 1
ATOM 605 O O . GLU A 1 78 ? 9.691 0.853 -29.833 1.00 67.25 78 GLU A O 1
ATOM 610 N N . GLN A 1 79 ? 10.294 2.416 -28.324 1.00 74.50 79 GLN A N 1
ATOM 611 C CA . GLN A 1 79 ? 10.725 1.460 -27.309 1.00 74.50 79 GLN A CA 1
ATOM 612 C C . GLN A 1 79 ? 9.509 0.676 -26.815 1.00 74.50 79 GLN A C 1
ATOM 614 O O . GLN A 1 79 ? 8.609 1.204 -26.159 1.00 74.50 79 GLN A O 1
ATOM 619 N N . GLN A 1 80 ? 9.467 -0.610 -27.150 1.00 82.44 80 GLN A N 1
ATOM 620 C CA . GLN A 1 80 ? 8.378 -1.475 -26.734 1.00 82.44 80 GLN A CA 1
ATOM 621 C C . GLN A 1 80 ? 8.545 -1.825 -25.250 1.00 82.44 80 GLN A C 1
ATOM 623 O O . GLN A 1 80 ? 9.547 -2.424 -24.857 1.00 82.44 80 GLN A O 1
ATOM 628 N N . VAL A 1 81 ? 7.541 -1.493 -24.431 1.00 88.00 81 VAL A N 1
ATOM 629 C CA . VAL A 1 81 ? 7.471 -1.955 -23.037 1.00 88.00 81 VAL A CA 1
ATOM 630 C C . VAL A 1 81 ? 7.407 -3.482 -23.040 1.00 88.00 81 VAL A C 1
ATOM 632 O O . VAL A 1 81 ? 6.459 -4.076 -23.567 1.00 88.00 81 VAL A O 1
ATOM 635 N N . GLU A 1 82 ? 8.425 -4.122 -22.473 1.00 91.44 82 GLU A N 1
ATOM 636 C CA . GLU A 1 82 ? 8.514 -5.575 -22.367 1.00 91.44 82 GLU A CA 1
ATOM 637 C C . GLU A 1 82 ? 7.635 -6.066 -21.219 1.00 91.44 82 GLU A C 1
ATOM 639 O O . GLU A 1 82 ? 6.740 -6.893 -21.433 1.00 91.44 82 GLU A O 1
ATOM 644 N N . SER A 1 83 ? 7.843 -5.474 -20.042 1.00 94.25 83 SER A N 1
ATOM 645 C CA . SER A 1 83 ? 7.140 -5.744 -18.788 1.00 94.25 83 SER A CA 1
ATOM 646 C C . SER A 1 83 ? 7.051 -4.477 -17.935 1.00 94.25 83 SER A C 1
ATOM 648 O O . SER A 1 83 ? 7.575 -3.430 -18.309 1.00 94.25 83 SER A O 1
ATOM 650 N N . ARG A 1 84 ? 6.409 -4.562 -16.770 1.00 96.19 84 ARG A N 1
ATOM 651 C CA . ARG A 1 84 ? 6.425 -3.503 -15.755 1.00 96.19 84 ARG A CA 1
ATOM 652 C C . ARG A 1 84 ? 7.066 -3.978 -14.457 1.00 96.19 84 ARG A C 1
ATOM 654 O O . ARG A 1 84 ? 7.090 -5.181 -14.181 1.00 96.19 84 ARG A O 1
ATOM 661 N N . SER A 1 85 ? 7.615 -3.033 -13.702 1.00 97.31 85 SER A N 1
ATOM 662 C CA . SER A 1 85 ? 8.243 -3.283 -12.407 1.00 97.31 85 SER A CA 1
ATOM 663 C C . SER A 1 85 ? 7.223 -3.692 -11.350 1.00 97.31 85 SER A C 1
ATOM 665 O O . SER A 1 85 ? 6.046 -3.341 -11.428 1.00 97.31 85 SER A O 1
ATOM 667 N N . ASP A 1 86 ? 7.696 -4.375 -10.313 1.00 98.12 86 ASP A N 1
ATOM 668 C CA . ASP A 1 86 ? 6.886 -4.624 -9.125 1.00 98.12 86 ASP A CA 1
ATOM 669 C C . ASP A 1 86 ? 6.611 -3.298 -8.397 1.00 98.12 86 ASP A C 1
ATOM 671 O O . ASP A 1 86 ? 7.452 -2.395 -8.377 1.00 98.12 86 ASP A O 1
ATOM 675 N N . VAL A 1 87 ? 5.430 -3.193 -7.792 1.00 98.31 87 VAL A N 1
ATOM 676 C CA . VAL A 1 87 ? 5.032 -2.059 -6.951 1.00 98.31 87 VAL A CA 1
ATOM 677 C C . VAL A 1 87 ? 5.271 -2.435 -5.499 1.00 98.31 87 VAL A C 1
ATOM 679 O O . VAL A 1 87 ? 4.761 -3.451 -5.032 1.00 98.31 87 VAL A O 1
ATOM 682 N N . VAL A 1 88 ? 6.030 -1.624 -4.779 1.00 98.62 88 VAL A N 1
ATOM 683 C CA . VAL A 1 88 ? 6.277 -1.790 -3.347 1.00 98.62 88 VAL A CA 1
ATOM 684 C C . VAL A 1 88 ? 5.328 -0.888 -2.579 1.00 98.62 88 VAL A C 1
ATOM 686 O O . VAL A 1 88 ? 5.215 0.300 -2.884 1.00 98.62 88 VAL A O 1
ATOM 689 N N . VAL A 1 89 ? 4.654 -1.453 -1.584 1.00 98.69 89 VAL A N 1
ATOM 690 C CA . VAL A 1 89 ? 3.822 -0.704 -0.643 1.00 98.69 89 VAL A CA 1
ATOM 691 C C . VAL A 1 89 ? 4.507 -0.741 0.708 1.00 98.69 89 VAL A C 1
ATOM 693 O O . VAL A 1 89 ? 4.827 -1.826 1.188 1.00 98.69 89 VAL A O 1
ATOM 696 N N . ARG A 1 90 ? 4.706 0.423 1.325 1.00 98.81 90 ARG A N 1
ATOM 697 C CA . ARG A 1 90 ? 5.168 0.537 2.711 1.00 98.81 90 ARG A CA 1
ATOM 698 C C . ARG A 1 90 ? 4.178 1.358 3.516 1.00 98.81 90 ARG A C 1
ATOM 700 O O . ARG A 1 90 ? 3.717 2.404 3.062 1.00 98.81 90 ARG A O 1
ATOM 707 N N . VAL A 1 91 ? 3.890 0.888 4.720 1.00 98.69 91 VAL A N 1
ATOM 708 C CA . VAL A 1 91 ? 3.084 1.592 5.711 1.00 98.69 91 VAL A CA 1
ATOM 709 C C . VAL A 1 91 ? 3.886 1.689 6.990 1.00 98.69 91 VAL A C 1
ATOM 711 O O . VAL A 1 91 ? 4.385 0.679 7.491 1.00 98.69 91 VAL A O 1
ATOM 714 N N . SER A 1 92 ? 4.001 2.895 7.522 1.00 98.69 92 SER A N 1
ATOM 715 C CA . SER A 1 92 ? 4.613 3.141 8.819 1.00 98.69 92 SER A CA 1
ATOM 716 C C . SER A 1 92 ? 3.694 3.957 9.717 1.00 98.69 92 SER A C 1
ATOM 718 O O . SER A 1 92 ? 2.900 4.765 9.240 1.00 98.69 92 SER A O 1
ATOM 720 N N . ASP A 1 93 ? 3.813 3.744 11.023 1.00 98.31 93 ASP A N 1
ATOM 721 C CA . ASP A 1 93 ? 3.203 4.582 12.049 1.00 98.31 93 ASP A CA 1
ATOM 722 C C . ASP A 1 93 ? 4.303 5.198 12.904 1.00 98.31 93 ASP A C 1
ATOM 724 O O . ASP A 1 93 ? 5.134 4.501 13.494 1.00 98.31 93 ASP A O 1
ATOM 728 N N . THR A 1 94 ? 4.348 6.529 12.919 1.00 96.56 94 THR A N 1
ATOM 729 C CA . THR A 1 94 ? 5.333 7.291 13.699 1.00 96.56 94 THR A CA 1
ATOM 730 C C . THR A 1 94 ? 6.776 6.849 13.378 1.00 96.56 94 THR A C 1
ATOM 732 O O . THR A 1 94 ? 7.667 6.836 14.222 1.00 96.56 94 THR A O 1
ATOM 735 N N . GLY A 1 95 ? 7.016 6.475 12.115 1.00 95.75 95 GLY A N 1
ATOM 736 C CA . GLY A 1 95 ? 8.310 6.006 11.607 1.00 95.75 95 GLY A CA 1
ATOM 737 C C . GLY A 1 95 ? 8.590 4.509 11.792 1.00 95.75 95 GLY A C 1
ATOM 738 O O . GLY A 1 95 ? 9.548 4.008 11.205 1.00 95.75 95 GLY A O 1
ATOM 739 N N . THR A 1 96 ? 7.759 3.773 12.534 1.00 98.31 96 THR A N 1
ATOM 740 C CA . THR A 1 96 ? 7.871 2.311 12.659 1.00 98.31 96 THR A CA 1
ATOM 741 C C . THR A 1 96 ? 7.165 1.643 11.489 1.00 98.31 96 THR A C 1
ATOM 743 O O . THR A 1 96 ? 5.982 1.884 11.272 1.00 98.31 96 THR A O 1
ATOM 746 N N . VAL A 1 97 ? 7.867 0.806 10.721 1.00 98.50 97 VAL A N 1
ATOM 747 C CA . VAL A 1 97 ? 7.266 0.076 9.593 1.00 98.50 97 VAL A CA 1
ATOM 748 C C . VAL A 1 97 ? 6.304 -0.985 10.125 1.00 98.50 97 VAL A C 1
ATOM 750 O O . VAL A 1 97 ? 6.725 -1.919 10.803 1.00 98.50 97 VAL A O 1
ATOM 753 N N . LEU A 1 98 ? 5.022 -0.836 9.795 1.00 98.19 98 LEU A N 1
ATOM 754 C CA . LEU A 1 98 ? 3.962 -1.791 10.121 1.00 98.19 98 LEU A CA 1
ATOM 755 C C . LEU A 1 98 ? 3.811 -2.855 9.032 1.00 98.19 98 LEU A C 1
ATOM 757 O O . LEU A 1 98 ? 3.522 -4.013 9.319 1.00 98.19 98 LEU A O 1
ATOM 761 N N . PHE A 1 99 ? 3.997 -2.454 7.773 1.00 98.62 99 PHE A N 1
ATOM 762 C CA . PHE A 1 99 ? 3.824 -3.322 6.617 1.00 98.62 99 PHE A CA 1
ATOM 763 C C . PHE A 1 99 ? 4.762 -2.907 5.486 1.00 98.62 99 PHE A C 1
ATOM 765 O O . PHE A 1 99 ? 4.887 -1.720 5.181 1.00 98.62 99 PHE A O 1
ATOM 772 N N . GLU A 1 100 ? 5.379 -3.885 4.829 1.00 98.56 100 GLU A N 1
ATOM 773 C CA . GLU A 1 100 ? 6.099 -3.691 3.574 1.00 98.56 100 GLU A CA 1
ATOM 774 C C . GLU A 1 100 ? 5.987 -4.951 2.715 1.00 98.56 100 GLU A C 1
ATOM 776 O O . GLU A 1 100 ? 6.372 -6.033 3.155 1.00 98.56 100 GLU A O 1
ATOM 781 N N . ASP A 1 101 ? 5.466 -4.817 1.496 1.00 98.56 101 ASP A N 1
ATOM 782 C CA . ASP A 1 101 ? 5.351 -5.940 0.561 1.00 98.56 101 ASP A CA 1
ATOM 783 C C . ASP A 1 101 ? 5.432 -5.481 -0.902 1.00 98.56 101 ASP A C 1
ATOM 785 O O . ASP A 1 101 ? 5.301 -4.293 -1.224 1.00 98.56 101 ASP A O 1
ATOM 789 N N . ARG A 1 102 ? 5.673 -6.440 -1.802 1.00 98.19 102 ARG A N 1
ATOM 790 C CA . ARG A 1 102 ? 5.837 -6.234 -3.242 1.00 98.19 102 ARG A CA 1
ATOM 791 C C . ARG A 1 102 ? 4.719 -6.902 -4.029 1.00 98.19 102 ARG A C 1
ATOM 793 O O . ARG A 1 102 ? 4.451 -8.093 -3.901 1.00 98.19 102 ARG A O 1
ATOM 800 N N . TYR A 1 103 ? 4.152 -6.147 -4.957 1.00 98.06 103 TYR A N 1
ATOM 801 C CA . TYR A 1 103 ? 3.037 -6.563 -5.790 1.00 98.06 103 TYR A CA 1
ATOM 802 C C . TYR A 1 103 ? 3.444 -6.593 -7.252 1.00 98.06 103 TYR A C 1
ATOM 804 O O . TYR A 1 103 ? 3.767 -5.566 -7.857 1.00 98.06 103 TYR A O 1
ATOM 812 N N . ARG A 1 104 ? 3.394 -7.794 -7.827 1.00 97.38 104 ARG A N 1
ATOM 813 C CA . ARG A 1 104 ? 3.718 -8.033 -9.234 1.00 97.38 104 ARG A CA 1
ATOM 814 C C . ARG A 1 104 ? 2.587 -7.557 -10.149 1.00 97.38 104 ARG A C 1
ATOM 816 O O . ARG A 1 104 ? 1.427 -7.863 -9.854 1.00 97.38 104 ARG A O 1
ATOM 823 N N . PRO A 1 105 ? 2.900 -6.919 -11.290 1.00 96.88 105 PRO A N 1
ATOM 824 C CA . PRO A 1 105 ? 1.884 -6.548 -12.261 1.00 96.88 105 PRO A CA 1
ATOM 825 C C . PRO A 1 105 ? 1.194 -7.779 -12.846 1.00 96.88 105 PRO A C 1
ATOM 827 O O . PRO A 1 105 ? 1.828 -8.785 -13.183 1.00 96.88 105 PRO A O 1
ATOM 830 N N . SER A 1 106 ? -0.124 -7.689 -12.991 1.00 94.81 106 SER A N 1
ATOM 831 C CA . SER A 1 106 ? -0.950 -8.733 -13.598 1.00 94.81 106 SER A CA 1
ATOM 832 C C . SER A 1 106 ? -0.840 -8.759 -15.135 1.00 94.81 106 SER A C 1
ATOM 834 O O . SER A 1 106 ? -0.220 -7.899 -15.763 1.00 94.81 106 SER A O 1
ATOM 836 N N . GLY A 1 107 ? -1.461 -9.760 -15.767 1.00 91.31 107 GLY A N 1
ATOM 837 C CA . GLY A 1 107 ? -1.581 -9.858 -17.226 1.00 91.31 107 GLY A CA 1
ATOM 838 C C . GLY A 1 107 ? -0.416 -10.557 -17.940 1.00 91.31 107 GLY A C 1
ATOM 839 O O . GLY A 1 107 ? 0.580 -10.962 -17.339 1.00 91.31 107 GLY A O 1
ATOM 840 N N . ILE A 1 108 ? -0.563 -10.719 -19.259 1.00 87.38 108 ILE A N 1
ATOM 841 C CA . ILE A 1 108 ? 0.438 -11.372 -20.115 1.00 87.38 108 ILE A CA 1
ATOM 842 C C . ILE A 1 108 ? 1.713 -10.516 -20.121 1.00 87.38 108 ILE A C 1
ATOM 844 O O . ILE A 1 108 ? 1.644 -9.300 -20.304 1.00 87.38 108 ILE A O 1
ATOM 848 N N . PHE A 1 109 ? 2.868 -11.146 -19.889 1.00 89.06 109 PHE A N 1
ATOM 849 C CA . PHE A 1 109 ? 4.175 -10.479 -19.783 1.00 89.06 109 PHE A CA 1
ATOM 850 C C . PHE A 1 109 ? 4.252 -9.373 -18.711 1.00 89.06 109 PHE A C 1
ATOM 852 O O . PHE A 1 109 ? 5.094 -8.488 -18.813 1.00 89.06 109 PHE A O 1
ATOM 859 N N . ARG A 1 110 ? 3.396 -9.409 -17.674 1.00 93.75 110 ARG A N 1
ATOM 860 C CA . ARG A 1 110 ? 3.394 -8.418 -16.574 1.00 93.75 110 ARG A CA 1
ATOM 861 C C . ARG A 1 110 ? 3.223 -6.973 -17.062 1.00 93.75 110 ARG A C 1
ATOM 863 O O . ARG A 1 110 ? 3.915 -6.069 -16.607 1.00 93.75 110 ARG A O 1
ATOM 870 N N . ARG A 1 111 ? 2.334 -6.757 -18.034 1.00 92.50 111 ARG A N 1
ATOM 871 C CA . ARG A 1 111 ? 2.048 -5.420 -18.595 1.00 92.50 111 ARG A CA 1
ATOM 872 C C . ARG A 1 111 ? 0.821 -4.737 -17.987 1.00 92.50 111 ARG A C 1
ATOM 874 O O . ARG A 1 111 ? 0.512 -3.613 -18.373 1.00 92.50 111 ARG A O 1
ATOM 881 N N . GLY A 1 112 ? 0.093 -5.432 -17.115 1.00 94.25 112 GLY A N 1
ATOM 882 C CA . GLY A 1 112 ? -1.111 -4.932 -16.460 1.00 94.25 112 GLY A CA 1
ATOM 883 C C . GLY A 1 112 ? -0.817 -4.114 -15.206 1.00 94.25 112 GLY A C 1
ATOM 884 O O . GLY A 1 112 ? 0.276 -3.593 -15.027 1.00 94.25 112 GLY A O 1
ATOM 885 N N . TYR A 1 113 ? -1.820 -4.014 -14.335 1.00 96.81 113 TYR A N 1
ATOM 886 C CA . TYR A 1 113 ? -1.710 -3.325 -13.051 1.00 96.81 113 TYR A CA 1
ATOM 887 C C . TYR A 1 113 ? -1.263 -4.290 -11.952 1.00 96.81 113 TYR A C 1
ATOM 889 O O . TYR A 1 113 ? -1.691 -5.448 -11.927 1.00 96.81 113 TYR A O 1
ATOM 897 N N . SER A 1 114 ? -0.473 -3.786 -11.016 1.00 97.75 114 SER A N 1
ATOM 898 C CA . SER A 1 114 ? -0.395 -4.274 -9.646 1.00 97.75 114 SER A CA 1
ATOM 899 C C . SER A 1 114 ? -1.578 -3.726 -8.852 1.00 97.75 114 SER A C 1
ATOM 901 O O . SER A 1 114 ? -1.861 -2.526 -8.846 1.00 97.75 114 SER A O 1
ATOM 903 N N . ASN A 1 115 ? -2.290 -4.611 -8.171 1.00 97.44 115 ASN A N 1
ATOM 904 C CA . ASN A 1 115 ? -3.416 -4.257 -7.323 1.00 97.44 115 ASN A CA 1
ATOM 905 C C . ASN A 1 115 ? -3.401 -5.112 -6.063 1.00 97.44 115 ASN A C 1
ATOM 907 O O . ASN A 1 115 ? -2.990 -6.271 -6.097 1.00 97.44 115 ASN A O 1
ATOM 911 N N . GLY A 1 116 ? -3.891 -4.553 -4.965 1.00 97.44 116 GLY A N 1
ATOM 912 C CA . GLY A 1 116 ? -3.925 -5.242 -3.683 1.00 97.44 116 GLY A CA 1
ATOM 913 C C . GLY A 1 116 ? -4.960 -4.644 -2.745 1.00 97.44 116 GLY A C 1
ATOM 914 O O . GLY A 1 116 ? -5.373 -3.492 -2.906 1.00 97.44 116 GLY A O 1
ATOM 915 N N . ILE A 1 117 ? -5.388 -5.470 -1.793 1.00 98.31 117 ILE A N 1
ATOM 916 C CA . ILE A 1 117 ? -6.125 -5.066 -0.599 1.00 98.31 117 ILE A CA 1
ATOM 917 C C . ILE A 1 117 ? -5.280 -5.532 0.585 1.00 98.31 117 ILE A C 1
ATOM 919 O O . ILE A 1 117 ? -4.936 -6.711 0.657 1.00 98.31 117 ILE A O 1
ATOM 923 N N . ILE A 1 118 ? -4.905 -4.598 1.448 1.00 98.25 118 ILE A N 1
ATOM 924 C CA . ILE A 1 118 ? -4.040 -4.822 2.606 1.00 98.25 118 ILE A CA 1
ATOM 925 C C . ILE A 1 118 ? -4.854 -4.473 3.837 1.00 98.25 118 ILE A C 1
ATOM 927 O O . ILE A 1 118 ? -5.429 -3.390 3.880 1.00 98.25 118 ILE A O 1
ATOM 931 N N . ASN A 1 119 ? -4.866 -5.357 4.825 1.00 97.81 119 ASN A N 1
ATOM 932 C CA . ASN A 1 119 ? -5.495 -5.114 6.114 1.00 97.81 119 ASN A CA 1
ATOM 933 C C . ASN A 1 119 ? -4.388 -5.066 7.165 1.00 97.81 119 ASN A C 1
ATOM 935 O O . ASN A 1 119 ? -3.631 -6.027 7.302 1.00 97.81 119 ASN A O 1
ATOM 939 N N . ILE A 1 120 ? -4.277 -3.943 7.867 1.00 97.94 120 ILE A N 1
ATOM 940 C CA . ILE A 1 120 ? -3.272 -3.716 8.903 1.00 97.94 120 ILE A CA 1
ATOM 941 C C . ILE A 1 120 ? -4.027 -3.475 10.208 1.00 97.94 120 ILE A C 1
ATOM 943 O O . ILE A 1 120 ? -4.714 -2.453 10.300 1.00 97.94 120 ILE A O 1
ATOM 947 N N . PRO A 1 121 ? -3.943 -4.386 11.192 1.00 97.12 121 PRO A N 1
ATOM 948 C CA . PRO A 1 121 ? -4.536 -4.142 12.498 1.00 97.12 121 PRO A CA 1
ATOM 949 C C . PRO A 1 121 ? -3.845 -2.939 13.145 1.00 97.12 121 PRO A C 1
ATOM 951 O O . PRO A 1 121 ? -2.621 -2.802 13.070 1.00 97.12 121 PRO A O 1
ATOM 954 N N . LEU A 1 122 ? -4.640 -2.063 13.748 1.00 96.62 122 LEU A N 1
ATOM 955 C CA . LEU A 1 122 ? -4.171 -0.900 14.490 1.00 96.62 122 LEU A CA 1
ATOM 956 C C . LEU A 1 122 ? -4.810 -0.927 15.874 1.00 96.62 122 LEU A C 1
ATOM 958 O O . LEU A 1 122 ? -5.996 -1.218 16.013 1.00 96.62 122 LEU A O 1
ATOM 962 N N . ASP A 1 123 ? -4.021 -0.636 16.900 1.00 96.44 123 ASP A N 1
ATOM 963 C CA . ASP A 1 123 ? -4.564 -0.454 18.242 1.00 96.44 123 ASP A CA 1
ATOM 964 C C . ASP A 1 123 ? -5.396 0.842 18.303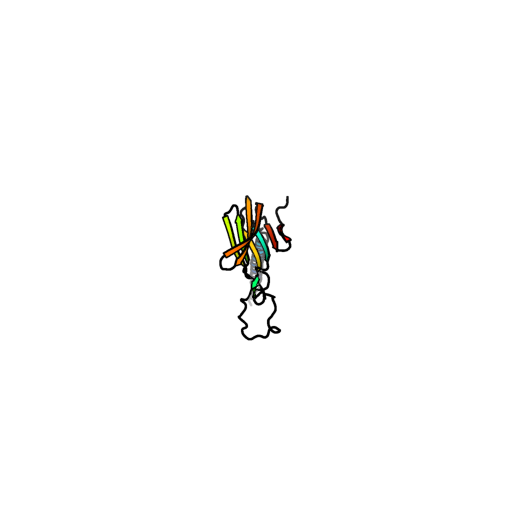 1.00 96.44 123 ASP A C 1
ATOM 966 O O . ASP A 1 123 ? -5.163 1.749 17.511 1.00 96.44 123 ASP A O 1
ATOM 970 N N . PRO A 1 124 ? -6.370 0.979 19.219 1.00 96.19 124 PRO A N 1
ATOM 971 C CA . PRO A 1 124 ? -7.057 2.253 19.412 1.00 96.19 124 PRO A CA 1
ATOM 972 C C . PRO A 1 124 ? 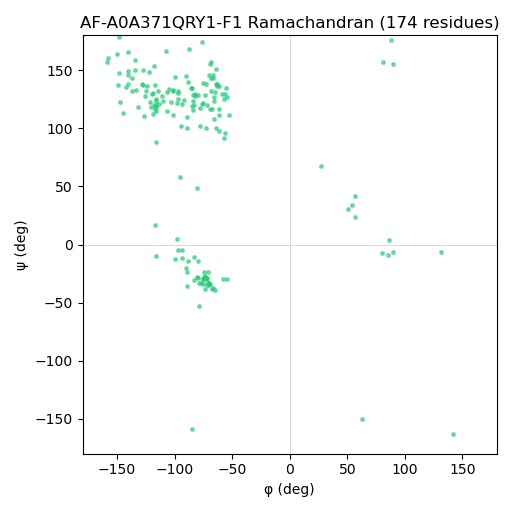-6.105 3.352 19.909 1.00 96.19 124 PRO A C 1
ATOM 974 O O . PRO A 1 124 ? -5.312 3.124 20.828 1.00 96.19 124 PRO A O 1
ATOM 977 N N . GLY A 1 125 ? -6.239 4.559 19.361 1.00 96.62 125 GLY A N 1
ATOM 978 C CA . GLY A 1 125 ? -5.481 5.745 19.750 1.00 96.62 125 GLY A CA 1
ATOM 979 C C . GLY A 1 125 ? -5.095 6.643 18.576 1.00 96.62 125 GLY A C 1
ATOM 980 O O . GLY A 1 125 ? -5.647 6.560 17.477 1.00 96.62 125 GLY A O 1
ATOM 981 N N . SER A 1 126 ? -4.124 7.520 18.829 1.00 97.38 126 SER A N 1
ATOM 982 C CA . SER A 1 126 ? -3.631 8.487 17.851 1.00 97.38 126 SER A CA 1
ATOM 983 C C . SER A 1 126 ? -2.452 7.926 17.065 1.00 97.38 126 SER A C 1
ATOM 985 O O . SER A 1 126 ? -1.429 7.559 17.646 1.00 97.38 126 SER A O 1
ATOM 987 N N . HIS A 1 127 ? -2.568 7.924 15.739 1.00 97.69 127 HIS A N 1
ATOM 988 C CA . HIS A 1 127 ? -1.551 7.406 14.828 1.00 97.69 127 HIS A CA 1
ATOM 989 C C . HIS A 1 127 ? -1.087 8.474 13.850 1.00 97.69 127 HIS A C 1
ATOM 991 O O . HIS A 1 127 ? -1.853 9.327 13.392 1.00 97.69 127 HIS A O 1
ATOM 997 N N . THR A 1 128 ? 0.183 8.387 13.461 1.00 98.19 128 THR A N 1
ATOM 998 C CA . THR A 1 128 ? 0.731 9.178 12.360 1.00 98.19 128 THR A CA 1
ATOM 999 C C . THR A 1 128 ? 1.164 8.230 11.256 1.00 98.19 128 THR A C 1
ATOM 1001 O O . THR A 1 128 ? 2.320 7.809 11.192 1.00 98.19 128 THR A O 1
ATOM 1004 N N . LEU A 1 129 ? 0.217 7.924 10.375 1.00 98.31 129 LEU A N 1
ATOM 1005 C CA . LEU A 1 129 ? 0.385 6.962 9.298 1.00 98.31 129 LEU A CA 1
ATOM 1006 C C . LEU A 1 129 ? 1.094 7.604 8.106 1.00 98.31 129 LEU A C 1
ATOM 1008 O O . LEU A 1 129 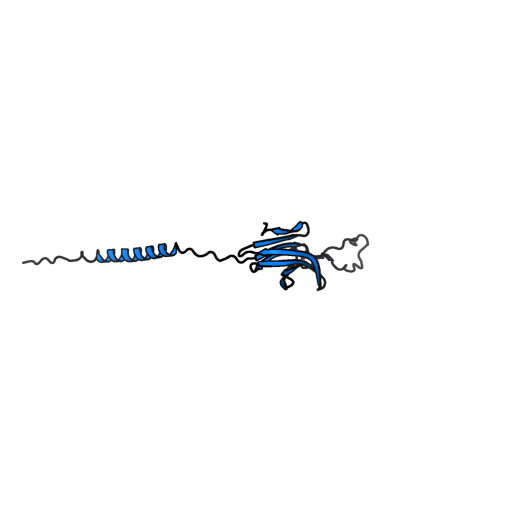? 0.672 8.652 7.616 1.00 98.31 129 LEU A O 1
ATOM 1012 N N . GLU A 1 130 ? 2.138 6.960 7.601 1.00 98.69 130 GLU A N 1
ATOM 1013 C CA . GLU A 1 130 ? 2.744 7.261 6.306 1.00 98.69 130 GLU A CA 1
ATOM 1014 C C . GLU A 1 130 ? 2.578 6.057 5.379 1.00 98.69 130 GLU A C 1
ATOM 1016 O O . GLU A 1 130 ? 2.984 4.942 5.703 1.00 98.69 130 GLU A O 1
ATOM 1021 N N . VAL A 1 131 ? 1.964 6.289 4.218 1.00 98.62 131 VAL A N 1
ATOM 1022 C CA . VAL A 1 131 ? 1.758 5.264 3.191 1.00 98.62 131 VAL A CA 1
ATOM 1023 C C . VAL A 1 131 ? 2.524 5.646 1.938 1.00 98.62 131 VAL A C 1
ATOM 1025 O O . VAL A 1 131 ? 2.263 6.684 1.318 1.00 98.62 131 VAL A O 1
ATOM 1028 N N . GLN A 1 132 ? 3.446 4.776 1.545 1.00 98.69 132 GLN A N 1
ATOM 1029 C CA . GLN A 1 132 ? 4.336 4.976 0.414 1.00 98.69 132 GLN A CA 1
ATOM 1030 C C . GLN A 1 132 ? 4.087 3.914 -0.658 1.00 98.69 132 GLN A C 1
ATOM 1032 O O . GLN A 1 132 ? 3.947 2.727 -0.354 1.00 98.69 132 GLN A O 1
ATOM 1037 N N . PHE A 1 133 ? 4.067 4.352 -1.914 1.00 98.62 133 PHE A N 1
ATOM 1038 C CA . PHE A 1 133 ? 4.051 3.483 -3.087 1.00 98.62 133 PHE A CA 1
ATOM 1039 C C . PHE A 1 133 ? 5.289 3.777 -3.929 1.00 98.62 133 PHE A C 1
ATOM 1041 O O . PHE A 1 133 ? 5.583 4.937 -4.236 1.00 98.62 133 PHE A O 1
ATOM 1048 N N . GLY A 1 134 ? 6.019 2.730 -4.295 1.00 98.19 134 GLY A N 1
ATOM 1049 C CA . GLY A 1 134 ? 7.235 2.846 -5.089 1.00 98.19 134 GLY A CA 1
ATOM 1050 C C . GLY A 1 134 ? 7.372 1.751 -6.132 1.00 98.19 134 GLY A C 1
ATOM 1051 O O . GLY A 1 134 ? 6.679 0.737 -6.083 1.00 98.19 134 GLY A O 1
ATOM 1052 N N . ASN A 1 135 ? 8.282 1.959 -7.073 1.00 98.38 135 ASN A N 1
ATOM 1053 C CA . ASN A 1 135 ? 8.625 0.986 -8.102 1.00 98.38 135 ASN A CA 1
ATOM 1054 C C . ASN A 1 135 ? 9.928 0.272 -7.736 1.00 98.38 135 ASN A C 1
ATOM 1056 O O . ASN A 1 135 ? 10.905 0.918 -7.364 1.00 98.38 135 ASN A O 1
ATOM 1060 N N . HIS A 1 136 ? 9.949 -1.059 -7.841 1.00 97.88 136 HIS A N 1
ATOM 1061 C CA . HIS A 1 136 ? 11.163 -1.847 -7.634 1.00 97.88 136 HIS A CA 1
ATOM 1062 C C . HIS A 1 136 ? 11.934 -2.010 -8.951 1.00 97.88 136 HIS A C 1
ATOM 1064 O O . HIS A 1 136 ? 11.569 -2.851 -9.778 1.00 97.88 136 HIS A O 1
ATOM 1070 N N . ILE A 1 137 ? 12.987 -1.217 -9.142 1.00 95.25 137 ILE A N 1
ATOM 1071 C CA . ILE A 1 137 ? 13.782 -1.149 -10.377 1.00 95.25 137 ILE A CA 1
ATOM 1072 C C . ILE A 1 137 ? 15.245 -1.406 -10.016 1.00 95.25 137 ILE A C 1
ATOM 1074 O O . ILE A 1 137 ? 15.749 -0.853 -9.046 1.00 95.25 137 ILE A O 1
ATOM 1078 N N . ASP A 1 138 ? 15.909 -2.295 -10.758 1.00 92.62 138 ASP A N 1
ATOM 1079 C CA . ASP A 1 138 ? 17.344 -2.593 -10.615 1.00 92.62 138 ASP A CA 1
ATOM 1080 C C . ASP A 1 138 ? 17.821 -2.910 -9.179 1.00 92.62 138 ASP A C 1
ATOM 1082 O O . ASP A 1 138 ? 18.974 -2.696 -8.818 1.00 92.62 138 ASP A O 1
ATOM 1086 N N . GLY A 1 139 ? 16.938 -3.494 -8.360 1.00 94.31 139 GLY A N 1
ATOM 1087 C CA . GLY A 1 139 ? 17.228 -3.892 -6.977 1.00 94.31 139 GLY A CA 1
ATOM 1088 C C . GLY A 1 139 ? 16.940 -2.815 -5.930 1.00 94.31 139 GLY A C 1
ATOM 1089 O O . GLY A 1 139 ? 16.959 -3.117 -4.734 1.00 94.31 139 GLY A O 1
ATOM 1090 N N . GLU A 1 140 ? 16.592 -1.605 -6.356 1.00 97.12 140 GLU A N 1
ATOM 1091 C CA . GLU A 1 140 ? 16.245 -0.481 -5.490 1.00 97.12 140 GLU A CA 1
ATOM 1092 C C . GLU A 1 140 ? 14.738 -0.190 -5.531 1.00 97.12 140 GLU A C 1
ATOM 1094 O O . GLU A 1 140 ? 13.994 -0.737 -6.348 1.00 97.12 140 GLU A O 1
ATOM 1099 N N . VAL A 1 141 ? 14.258 0.620 -4.584 1.00 98.19 141 VAL A N 1
ATOM 1100 C CA . VAL A 1 141 ? 12.864 1.079 -4.548 1.00 98.19 141 VAL A CA 1
ATOM 1101 C C . VAL A 1 141 ? 12.843 2.586 -4.727 1.00 98.19 141 VAL A C 1
ATOM 1103 O O . VAL A 1 141 ? 13.299 3.326 -3.856 1.00 98.19 141 VAL A O 1
ATOM 1106 N N . GLU A 1 142 ? 12.266 3.035 -5.834 1.00 97.88 142 GLU A N 1
ATOM 1107 C CA . GLU A 1 142 ? 12.004 4.448 -6.079 1.00 97.88 142 GLU A CA 1
ATOM 1108 C C . GLU A 1 142 ? 10.626 4.805 -5.520 1.00 97.88 142 GLU A C 1
ATOM 1110 O O . GLU A 1 142 ? 9.601 4.373 -6.045 1.00 97.88 142 GLU A O 1
ATOM 1115 N N . TRP A 1 143 ? 10.579 5.581 -4.437 1.00 97.75 143 TRP A N 1
ATOM 1116 C CA . TRP A 1 143 ? 9.320 6.022 -3.834 1.00 97.75 143 TRP A CA 1
ATOM 1117 C C . TRP A 1 143 ? 8.712 7.168 -4.641 1.00 97.75 143 TRP A C 1
ATOM 1119 O O . TRP A 1 143 ? 9.138 8.316 -4.530 1.00 97.75 143 TRP A O 1
ATOM 1129 N N . ASN A 1 144 ? 7.706 6.858 -5.457 1.00 97.12 144 ASN A N 1
ATOM 1130 C CA . ASN A 1 144 ? 7.057 7.838 -6.331 1.00 97.12 144 ASN A CA 1
ATOM 1131 C C . ASN A 1 144 ? 5.880 8.546 -5.650 1.00 97.12 144 ASN A C 1
ATOM 1133 O O . ASN A 1 144 ? 5.530 9.666 -6.021 1.00 97.12 144 ASN A O 1
ATOM 1137 N N . HIS A 1 145 ? 5.283 7.911 -4.639 1.00 98.06 145 HIS A N 1
ATOM 1138 C CA . HIS A 1 145 ? 4.174 8.469 -3.879 1.00 98.06 145 HIS A CA 1
ATOM 1139 C C . HIS A 1 145 ? 4.417 8.278 -2.386 1.00 98.06 145 HIS A C 1
ATOM 1141 O O . HIS A 1 145 ? 4.762 7.185 -1.939 1.00 98.06 145 HIS A O 1
ATOM 1147 N N . SER A 1 146 ? 4.212 9.342 -1.614 1.00 98.31 146 SER A N 1
ATOM 1148 C CA . SER A 1 146 ? 4.132 9.287 -0.157 1.00 98.31 146 SER A CA 1
ATOM 1149 C C . SER A 1 146 ? 3.034 10.228 0.320 1.00 98.31 146 SER A C 1
ATOM 1151 O O . SER A 1 146 ? 2.899 11.349 -0.180 1.00 98.31 146 SER A O 1
ATOM 1153 N N . GLN A 1 147 ? 2.251 9.775 1.294 1.00 98.12 147 GLN A N 1
ATOM 1154 C CA . GLN A 1 147 ? 1.372 10.642 2.057 1.00 98.12 147 GLN A CA 1
ATOM 1155 C C . GLN A 1 147 ? 1.442 10.280 3.531 1.00 98.12 147 GLN A C 1
ATOM 1157 O O . GLN A 1 147 ? 1.290 9.120 3.907 1.00 98.12 147 GLN A O 1
ATOM 1162 N N . LYS A 1 148 ? 1.601 11.316 4.352 1.00 98.31 148 LYS A N 1
ATOM 1163 C CA . LYS A 1 148 ? 1.527 11.248 5.805 1.00 98.31 148 LYS A CA 1
ATOM 1164 C C . LYS A 1 148 ? 0.205 11.846 6.281 1.00 98.31 148 LYS A C 1
ATOM 1166 O O . LYS A 1 148 ? -0.170 12.927 5.825 1.00 98.31 148 LYS A O 1
ATOM 1171 N N . ARG A 1 149 ? -0.495 11.165 7.188 1.00 97.25 149 ARG A N 1
ATOM 1172 C CA . ARG A 1 149 ? -1.769 11.608 7.767 1.00 97.25 149 ARG A CA 1
ATOM 1173 C C . ARG A 1 149 ? -1.841 11.233 9.245 1.00 97.25 149 ARG A C 1
ATOM 1175 O O . ARG A 1 149 ? -1.505 10.116 9.622 1.00 97.25 149 ARG A O 1
ATOM 1182 N N . GLN A 1 150 ? -2.302 12.171 10.065 1.00 97.50 150 GLN A N 1
A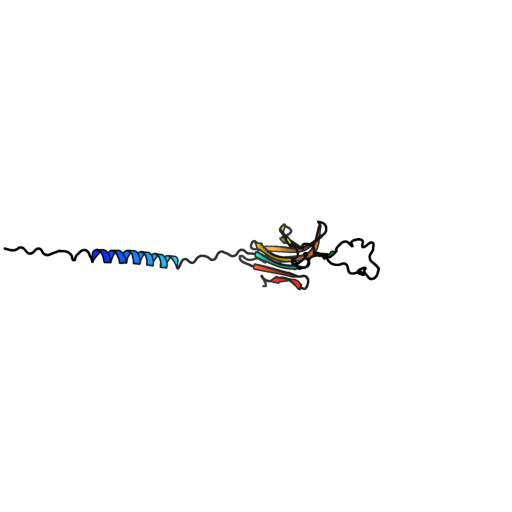TOM 1183 C CA . GLN A 1 150 ? -2.697 11.884 11.441 1.00 97.50 150 GLN A CA 1
ATOM 1184 C C . GLN A 1 150 ? -4.138 11.380 11.462 1.00 97.50 150 GLN A C 1
ATOM 1186 O O . GLN A 1 150 ? -4.996 11.940 10.772 1.00 97.50 150 GLN A O 1
ATOM 1191 N N . VAL A 1 151 ? -4.382 10.311 12.213 1.00 96.12 151 VAL A N 1
ATOM 1192 C CA . VAL A 1 151 ? -5.710 9.720 12.399 1.00 96.12 151 VAL A CA 1
ATOM 1193 C C . VAL A 1 151 ? -5.898 9.352 13.865 1.00 96.12 151 VAL A C 1
ATOM 1195 O O . VAL A 1 151 ? -4.956 8.904 14.513 1.00 96.12 151 VAL A O 1
ATOM 1198 N N . GLU A 1 152 ? -7.114 9.531 14.365 1.00 96.25 152 GLU A N 1
ATOM 1199 C CA . GLU A 1 152 ? -7.547 8.983 15.648 1.00 96.25 152 GLU A CA 1
ATOM 1200 C C . GLU A 1 152 ? -8.389 7.737 15.360 1.00 96.25 152 GLU A C 1
ATOM 1202 O O . GLU A 1 152 ? -9.241 7.770 14.466 1.00 96.25 152 GLU A O 1
ATOM 1207 N N . ILE A 1 153 ? -8.111 6.637 16.055 1.00 95.25 153 ILE A N 1
ATOM 1208 C CA . ILE A 1 153 ? -8.749 5.334 15.850 1.00 95.25 153 ILE A CA 1
ATOM 1209 C C . ILE A 1 153 ? -9.431 4.913 17.145 1.00 95.25 153 ILE A C 1
ATOM 1211 O O . ILE A 1 153 ? -8.774 4.693 18.161 1.00 95.25 153 ILE A O 1
ATOM 1215 N N . GLU A 1 154 ? -10.747 4.746 17.110 1.00 95.31 154 GLU A N 1
ATOM 1216 C CA . GLU A 1 154 ? -11.501 4.137 18.197 1.00 95.31 154 GLU A CA 1
ATOM 1217 C C . GLU A 1 154 ? -11.550 2.610 18.045 1.00 95.31 154 GLU A C 1
ATOM 1219 O O . GLU A 1 154 ? -11.174 2.019 17.026 1.00 95.31 154 GLU A O 1
ATOM 1224 N N . LYS A 1 155 ? -11.997 1.923 19.098 1.00 94.56 155 LYS A N 1
ATOM 1225 C CA . LYS A 1 155 ? -12.111 0.462 19.095 1.00 94.56 155 LYS A CA 1
ATOM 1226 C C . LYS A 1 155 ? -13.173 -0.002 18.089 1.00 94.56 155 LYS A C 1
ATOM 1228 O O . LYS A 1 155 ? -14.344 0.334 18.224 1.00 94.56 155 LYS A O 1
ATOM 1233 N N . GLY A 1 156 ? -12.773 -0.861 17.154 1.00 93.69 156 GLY A N 1
ATOM 1234 C CA . GLY A 1 156 ? -13.626 -1.391 16.091 1.00 93.69 156 GLY A CA 1
ATOM 1235 C C . GLY A 1 156 ? -13.704 -0.515 14.841 1.00 93.69 156 GLY A C 1
ATOM 1236 O O . GLY A 1 156 ? -14.448 -0.863 13.917 1.00 93.69 156 GLY A O 1
ATOM 1237 N N . ASP A 1 157 ? -12.944 0.581 14.792 1.00 95.38 157 ASP A N 1
ATOM 1238 C CA . ASP A 1 157 ? -12.905 1.467 13.635 1.00 95.38 157 ASP A CA 1
ATOM 1239 C C . ASP A 1 157 ? -12.221 0.834 12.431 1.00 95.38 157 ASP A C 1
ATOM 1241 O O . ASP A 1 157 ? -11.240 0.097 12.525 1.00 95.38 157 ASP A O 1
ATOM 1245 N N . ARG A 1 158 ? -12.724 1.197 11.253 1.00 95.50 158 ARG A N 1
ATOM 1246 C CA . ARG A 1 158 ? -12.148 0.790 9.979 1.00 95.50 158 ARG A CA 1
ATOM 1247 C C . ARG A 1 158 ? -11.878 2.014 9.132 1.00 95.50 158 ARG A C 1
ATOM 1249 O O . ARG A 1 158 ? -12.801 2.636 8.603 1.00 95.50 158 ARG A O 1
ATOM 1256 N N . ILE A 1 159 ? -10.600 2.303 8.949 1.00 96.75 159 ILE A N 1
ATOM 1257 C CA . ILE A 1 159 ? -10.147 3.360 8.055 1.00 96.75 159 ILE A CA 1
ATOM 1258 C C . ILE A 1 159 ? -9.778 2.717 6.727 1.00 96.75 159 ILE A C 1
ATOM 1260 O O . ILE A 1 159 ? -9.074 1.714 6.678 1.00 96.75 159 ILE A O 1
ATOM 1264 N N . VAL A 1 160 ? -10.253 3.287 5.626 1.00 97.75 160 VAL A N 1
ATOM 1265 C CA . VAL A 1 160 ? -9.976 2.793 4.279 1.00 97.75 160 VAL A CA 1
ATOM 1266 C C . VAL A 1 160 ? -9.190 3.839 3.506 1.00 97.75 160 VAL A C 1
ATOM 1268 O O . VAL A 1 160 ? -9.696 4.918 3.216 1.00 97.75 160 VAL A O 1
ATOM 1271 N N . LEU A 1 161 ? -7.975 3.502 3.094 1.00 98.00 161 LEU A N 1
ATOM 1272 C CA . LEU A 1 161 ? -7.206 4.257 2.119 1.00 98.00 161 LEU A CA 1
ATOM 1273 C C . LEU A 1 161 ? -7.353 3.618 0.736 1.00 98.00 161 LEU A C 1
ATOM 1275 O O . LEU A 1 161 ? -6.982 2.471 0.508 1.00 98.00 161 LEU A O 1
ATOM 1279 N N . LYS A 1 162 ? -7.836 4.390 -0.230 1.00 98.44 162 LYS A N 1
ATOM 1280 C CA . LYS A 1 162 ? -7.839 4.034 -1.647 1.00 98.44 162 LYS A CA 1
ATOM 1281 C C . LYS A 1 162 ? -6.782 4.839 -2.395 1.00 98.44 162 LYS A C 1
ATOM 1283 O O . LYS A 1 162 ? -6.775 6.064 -2.299 1.00 98.44 162 LYS A O 1
ATOM 1288 N N . PHE A 1 163 ? -5.967 4.169 -3.203 1.00 98.38 163 PHE A N 1
ATOM 1289 C CA . PHE A 1 163 ? -4.947 4.803 -4.037 1.00 98.38 163 PHE A CA 1
ATOM 1290 C C . PHE A 1 163 ? -5.024 4.367 -5.507 1.00 98.38 163 PHE A C 1
ATOM 1292 O O . PHE A 1 163 ? -5.231 3.195 -5.824 1.00 98.38 163 PHE A O 1
ATOM 1299 N N . ASN A 1 164 ? -4.865 5.316 -6.426 1.00 96.50 164 ASN A N 1
ATOM 1300 C CA . ASN A 1 164 ? -4.523 5.057 -7.827 1.00 96.50 164 ASN A CA 1
ATOM 1301 C C . ASN A 1 164 ? -3.888 6.302 -8.454 1.00 96.50 164 ASN A C 1
ATOM 1303 O O . ASN A 1 164 ? -4.121 7.413 -7.977 1.00 96.50 164 ASN A O 1
ATOM 1307 N N . ASP A 1 165 ? -3.166 6.119 -9.559 1.00 92.38 165 ASP A N 1
ATOM 1308 C CA . ASP A 1 165 ? -2.405 7.191 -10.222 1.00 92.38 165 ASP A CA 1
ATOM 1309 C C . ASP A 1 165 ? -3.252 8.396 -10.654 1.00 92.38 165 ASP A C 1
ATOM 1311 O O . ASP A 1 165 ? -2.769 9.523 -10.687 1.00 92.38 165 ASP A O 1
ATOM 1315 N N . GLN A 1 166 ? -4.532 8.188 -10.973 1.00 94.88 166 GLN A N 1
ATOM 1316 C CA . GLN A 1 166 ? -5.398 9.255 -11.483 1.00 94.88 166 GLN A CA 1
ATOM 1317 C C . GLN A 1 166 ? -5.999 10.122 -10.374 1.00 94.88 166 GLN A C 1
ATOM 1319 O O . GLN A 1 166 ? -6.315 11.287 -10.599 1.00 94.88 166 GLN A O 1
ATOM 1324 N N . GLN A 1 167 ? -6.233 9.540 -9.197 1.00 96.19 167 GLN A N 1
ATOM 1325 C CA . GLN A 1 167 ? -7.004 10.165 -8.117 1.00 96.19 167 GLN A CA 1
ATOM 1326 C C . GLN A 1 167 ? -6.169 10.421 -6.864 1.00 96.19 167 GLN A C 1
ATOM 1328 O O . GLN A 1 167 ? -6.653 11.083 -5.947 1.00 96.19 167 GLN A O 1
ATOM 1333 N N . GLY A 1 168 ? -4.946 9.895 -6.811 1.00 97.12 168 GLY A N 1
ATOM 1334 C CA . GLY A 1 168 ? -4.090 9.964 -5.638 1.00 97.12 168 GLY A CA 1
ATOM 1335 C C . GLY A 1 168 ? -4.693 9.236 -4.437 1.00 97.12 168 GLY A C 1
ATOM 1336 O O . GLY A 1 168 ? -5.427 8.251 -4.575 1.00 97.12 168 GLY A O 1
ATOM 1337 N N . TYR A 1 169 ? -4.359 9.727 -3.246 1.00 97.81 169 TYR A N 1
ATOM 1338 C CA . TYR A 1 169 ? -4.794 9.164 -1.973 1.00 97.81 169 TYR A CA 1
ATOM 1339 C C . TYR A 1 169 ? -6.195 9.645 -1.603 1.00 97.81 169 TYR A C 1
ATOM 1341 O O . TYR A 1 169 ? -6.457 10.847 -1.544 1.00 97.81 169 TYR A O 1
ATOM 1349 N N . ARG A 1 170 ? -7.091 8.705 -1.294 1.00 97.62 170 ARG A N 1
ATOM 1350 C CA . ARG A 1 170 ? -8.443 8.993 -0.807 1.00 97.62 170 ARG A CA 1
ATOM 1351 C C . ARG A 1 170 ? -8.748 8.150 0.414 1.00 97.62 170 ARG A C 1
ATOM 1353 O O . ARG A 1 170 ? -8.764 6.929 0.328 1.00 97.62 170 ARG A O 1
ATOM 1360 N N . TRP A 1 171 ? -8.993 8.817 1.525 1.00 96.75 171 TRP A N 1
ATOM 1361 C CA . TRP A 1 171 ? -9.300 8.185 2.798 1.00 96.75 171 TRP A CA 1
ATOM 1362 C C . TRP A 1 171 ? -10.805 8.201 3.033 1.00 96.75 171 TRP A C 1
ATOM 1364 O O . TRP A 1 171 ? -11.467 9.173 2.681 1.00 96.75 171 TRP A O 1
ATOM 1374 N N . TYR A 1 172 ? -11.307 7.138 3.640 1.00 95.94 172 TYR A N 1
ATOM 1375 C CA . TYR A 1 172 ? -12.684 6.974 4.080 1.00 95.94 172 TYR A CA 1
ATOM 1376 C C . TYR A 1 172 ? -12.657 6.396 5.496 1.00 95.94 172 TYR A C 1
ATOM 1378 O O . TYR A 1 172 ? -11.745 5.636 5.828 1.00 95.94 172 TYR A O 1
ATOM 1386 N N . GLY A 1 173 ? -13.660 6.715 6.306 1.00 88.62 173 GLY A N 1
ATOM 1387 C CA . GLY A 1 173 ? -13.632 6.413 7.739 1.00 88.62 173 GLY A CA 1
ATOM 1388 C C . GLY A 1 173 ? -13.008 7.554 8.547 1.00 88.62 173 GLY A C 1
ATOM 1389 O O . GLY A 1 173 ? -12.274 8.373 7.993 1.00 88.62 173 GLY A O 1
ATOM 1390 N N . ASN A 1 174 ? -13.392 7.617 9.825 1.00 69.75 174 ASN A N 1
ATOM 1391 C CA . ASN A 1 174 ? -13.271 8.761 10.737 1.00 69.75 174 ASN A CA 1
ATOM 1392 C C . ASN A 1 174 ? -13.272 10.126 10.042 1.00 69.75 174 ASN A C 1
ATOM 1394 O O . ASN A 1 174 ? -12.274 10.848 9.982 1.00 69.75 174 ASN A O 1
ATOM 1398 N N . GLU A 1 175 ? -14.447 10.429 9.489 1.00 55.69 175 GLU A N 1
ATOM 1399 C CA . GLU A 1 175 ? -14.927 11.794 9.309 1.00 55.69 175 GLU A CA 1
ATOM 1400 C C . GLU A 1 175 ? -15.570 12.218 10.641 1.00 55.69 175 GLU A C 1
ATOM 1402 O O . GLU A 1 175 ? -16.383 11.463 11.178 1.00 55.69 175 GLU A O 1
ATOM 1407 N N . GLU A 1 176 ? -15.173 13.376 11.181 1.00 43.19 176 GLU A N 1
ATOM 1408 C CA . GLU A 1 176 ? -15.987 14.113 12.166 1.00 43.19 176 GLU A CA 1
ATOM 1409 C C . GLU A 1 176 ? -17.346 14.503 11.566 1.00 43.19 176 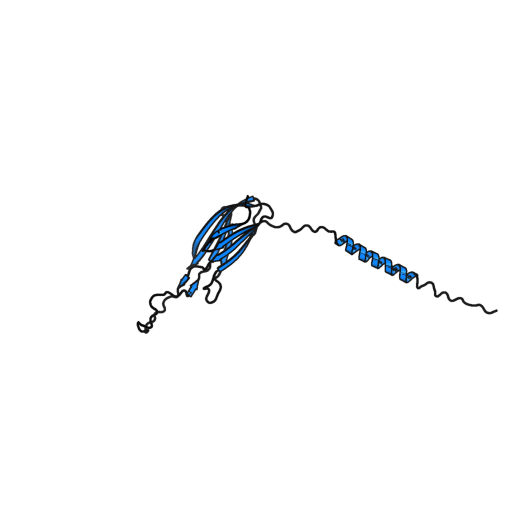GLU A C 1
ATOM 1411 O O . GLU A 1 176 ? -17.373 14.913 10.378 1.00 43.19 176 GLU A O 1
#

pLDDT: mean 82.48, std 19.11, range [43.19, 98.81]

Secondary structure (DSSP, 8-state):
---------SSSHHHHHHHHHHHHHHHHHHHHHHTT--PPPPPPPPEEEEEEEE---EEEPP----TT--TTTS--S---EEEEPEEEEEEEETTEEEEEEEEPPPSGGG-S-EEEEEEEE--SEEEEEEEEEEEEETTEEEEEEEEEEEEEE-TT-EEEEEEETTTEEEEES---

Mean predicted aligned error: 12.25 Å

Solvent-accessible surface area (backbone atoms only — not comparable to full-atom values): 10484 Å² total; per-residue (Å²): 140,84,85,82,81,81,82,86,76,81,71,67,67,64,65,60,59,62,59,57,56,58,58,54,52,56,59,57,53,55,57,60,67,64,72,71,64,80,69,77,73,79,80,57,72,18,29,43,32,39,36,42,46,43,47,43,50,78,38,63,58,76,82,71,84,66,87,84,62,54,81,90,70,50,82,82,85,72,83,55,68,54,29,31,24,32,32,34,43,39,33,23,47,78,82,45,76,77,46,74,52,77,34,64,23,35,68,79,66,23,64,32,48,17,66,52,78,44,79,42,81,44,76,66,44,82,43,44,38,33,47,33,40,22,29,45,53,98,92,42,74,50,72,80,41,75,50,75,47,78,49,73,38,54,86,47,36,62,36,36,40,38,38,32,88,91,72,43,80,44,75,42,58,86,74,132